Protein AF-A0A101G4Y2-F1 (afdb_monomer)

Nearest PDB structures (foldseek):
  8v45-assembly1_E  TM=3.348E-01  e=1.217E-03  Escherichia coli B185
  8v45-assembly1_A  TM=3.492E-01  e=2.047E-03  Escherichia coli B185
  8v45-assembly1_F  TM=3.403E-01  e=3.068E-03  Escherichia coli B185
  8v45-assembly1_D  TM=3.493E-01  e=4.870E-03  Escherichia coli B185
  8v45-assembly1_C  TM=3.533E-01  e=1.159E-02  Escherichia coli B185

Radius of gyration: 33.86 Å; Cα contacts (8 Å, |Δi|>4): 211; chains: 1; bounding box: 65×79×103 Å

Sequence (300 aa):
MINEQKLNSLKSFAIYGLFGSMDIVIPFDSNVNILIGENGLGKTTMLNALYYTLKCKFEKLNSIVFDRIVLEFHSGKCVDFNKNDIIFYSEADHPYRLDNRIYDYVNHLIEDSEKREIYNLLEKDRELALKKISSISTNLTSRIHYSPGAIRHVVKSIFLGSLGKIDEIKTTIKNEINSEVLYFPTYRRIEEELSNLGAGKIELAKDDKRLIQFGMEDVEATFKNIILSIKDSAIEGFSEITGEMQSQYVDGLHEIDAEMKDKIKPDILNITRNLRKPLENRLNPLIYKEHEELNFSPKR

Solvent-accessible surface area (backbone atoms only — not comparable to full-atom values): 18100 Å² total; per-residue (Å²): 135,83,80,81,69,80,89,57,49,52,37,34,42,33,39,31,31,38,82,73,74,40,71,48,76,45,75,46,90,57,98,74,85,85,89,83,78,68,90,87,75,42,67,67,58,52,52,48,48,52,50,28,57,75,70,61,38,53,67,67,46,70,80,52,58,48,46,38,41,38,40,35,31,70,87,72,53,71,40,76,49,42,47,80,52,42,76,81,53,57,80,82,43,65,85,56,73,84,48,63,69,58,44,54,52,54,58,69,70,50,52,72,67,59,51,50,52,42,56,56,26,52,76,76,39,52,69,61,27,51,54,50,54,51,50,51,26,53,59,46,36,78,74,41,102,59,58,61,44,51,42,38,46,44,51,46,33,75,76,64,54,34,56,55,53,52,53,52,42,46,52,49,48,56,70,61,49,89,63,88,85,82,85,81,77,55,68,72,57,55,52,52,54,41,57,73,68,68,58,76,77,76,82,70,68,94,79,60,95,68,75,80,87,82,67,67,58,67,59,50,49,50,50,50,52,51,52,48,52,53,51,51,53,49,52,50,52,49,51,51,53,50,52,51,52,50,47,40,68,72,73,50,85,68,80,86,53,80,69,64,67,69,69,56,50,67,64,62,57,48,52,52,57,63,50,45,60,62,47,53,70,58,46,52,69,52,57,57,49,59,61,58,72,75,72,75,76,83,88,129

Mean predicted aligned error: 19.74 Å

Secondary structure (DSSP, 8-state):
--------SEEEEEEEEETTTEEEEEE--SS-------TTSSHHHHHHHHHHHHTT-HHHHTTS--SEEEEEETTS-EEEEEHHHHTT--GGGTT----HHHHHHHHHHS-HHHHHHHHHHHHH-HHHHHHHHHHHHHHHHTTSSS-HHHHHHHHHHHHH-HHHHHHHHHHHHHHH--S-------HHHHHHHHHHTT-TT----TT--SS---STHHHHHHHHHHHHHHHHHHHHHHHHHHHHHHHHHHH------TTHHHHS-HHHHHHHHHHHHHHHHHHHHHHHHHHHHTS-----

pLDDT: mean 70.26, std 16.39, range [29.97, 96.25]

Foldseek 3Di:
DDPPDPPFQWAKKWFACFVHHDTDIDGPPDPDDDDDDDPPPCPVVVVVCVLCLLVLVLVVCLVTGTAKMWTAGPVRDIQIDGNVLRVLDDPLLPPDDPPVVLLVVLVVVQDPVNLVVLQVCVVPPVVVSVVSLVVSLVVVCVVDPDDSSPSSLSSCCVRVVSSVSSVVSVVVSCVSDPDDDDDDDDLVVVLVVCVVVVVPDPPDPPPPPDDDDRDCVVVVVVVVVVVVVVVVVVVVVVVVVVVVVVVCVVVDHDDDDPVNVVPPPVVVVVVCVVVVVVVCVVVVVVVVVVVVVVPDDDDD

Structure (mmCIF, N/CA/C/O backbone):
data_AF-A0A101G4Y2-F1
#
_entry.id   AF-A0A101G4Y2-F1
#
loop_
_atom_site.group_PDB
_atom_site.id
_atom_site.type_symbol
_atom_site.label_atom_id
_atom_site.label_alt_id
_atom_site.label_comp_id
_atom_site.label_asym_id
_atom_site.label_entity_id
_atom_site.label_seq_id
_atom_site.pdbx_PDB_ins_code
_atom_site.Cartn_x
_atom_site.Cartn_y
_atom_site.Cartn_z
_atom_site.occupancy
_atom_site.B_iso_or_equiv
_atom_site.auth_seq_id
_atom_site.auth_comp_id
_atom_site.auth_asym_id
_atom_site.auth_atom_id
_atom_site.pdbx_PDB_model_num
ATOM 1 N N . MET A 1 1 ? 1.764 -30.923 -24.852 1.00 32.72 1 MET A N 1
ATOM 2 C CA . MET A 1 1 ? 1.152 -29.602 -24.603 1.00 32.72 1 MET A CA 1
ATOM 3 C C . MET A 1 1 ? 1.440 -29.266 -23.156 1.00 32.72 1 MET A C 1
ATOM 5 O O . MET A 1 1 ? 0.885 -29.905 -22.273 1.00 32.72 1 MET A O 1
ATOM 9 N N . ILE A 1 2 ? 2.445 -28.424 -22.925 1.00 29.97 2 ILE A N 1
ATOM 10 C CA . ILE A 1 2 ? 2.885 -28.058 -21.577 1.00 29.97 2 ILE A CA 1
ATOM 11 C C . ILE A 1 2 ? 1.841 -27.084 -21.041 1.00 29.97 2 ILE A C 1
ATOM 13 O O . ILE A 1 2 ? 1.553 -26.074 -21.673 1.00 29.97 2 ILE A O 1
ATOM 17 N N . ASN A 1 3 ? 1.219 -27.472 -19.935 1.00 31.80 3 ASN A N 1
ATOM 18 C CA . ASN A 1 3 ? 0.197 -26.714 -19.237 1.00 31.80 3 ASN A CA 1
ATOM 19 C C . ASN A 1 3 ? 0.840 -25.400 -18.760 1.00 31.80 3 ASN A C 1
ATOM 21 O O . ASN A 1 3 ? 1.674 -25.430 -17.854 1.00 31.80 3 ASN A O 1
ATOM 25 N N . GLU A 1 4 ? 0.505 -24.273 -19.390 1.00 40.34 4 GLU A N 1
ATOM 26 C CA . GLU A 1 4 ? 0.816 -22.938 -18.874 1.00 40.34 4 GLU A CA 1
ATOM 27 C C . GLU A 1 4 ? 0.082 -22.783 -17.540 1.00 40.34 4 GLU A C 1
ATOM 29 O O . GLU A 1 4 ? -1.087 -22.403 -17.470 1.00 40.34 4 GLU A O 1
ATOM 34 N N . GLN A 1 5 ? 0.748 -23.161 -16.450 1.00 42.81 5 GLN A N 1
ATOM 35 C CA . GLN A 1 5 ? 0.310 -22.794 -15.115 1.00 42.81 5 GLN A CA 1
ATOM 36 C C . GLN A 1 5 ? 0.196 -21.268 -15.094 1.00 42.81 5 GLN A C 1
ATOM 38 O O . GLN A 1 5 ? 1.185 -20.582 -15.340 1.00 42.81 5 GLN A O 1
ATOM 43 N N . LYS A 1 6 ? -1.011 -20.746 -14.837 1.00 48.31 6 LYS A N 1
ATOM 44 C CA . LYS A 1 6 ? -1.265 -19.324 -14.567 1.00 48.31 6 LYS A CA 1
ATOM 45 C C . LYS A 1 6 ? -0.214 -18.815 -13.574 1.00 48.31 6 LYS A C 1
ATOM 47 O O . LYS A 1 6 ? -0.319 -19.080 -12.381 1.00 48.31 6 LYS A O 1
ATOM 52 N N . LEU A 1 7 ? 0.801 -18.112 -14.079 1.00 53.47 7 LEU A N 1
ATOM 53 C CA . LEU A 1 7 ? 1.944 -17.639 -13.293 1.00 53.47 7 LEU A CA 1
ATOM 54 C C . LEU A 1 7 ? 1.576 -16.490 -12.345 1.00 53.47 7 LEU A C 1
ATOM 56 O O . LEU A 1 7 ? 2.341 -16.188 -11.435 1.00 53.47 7 LEU A O 1
ATOM 60 N N . ASN A 1 8 ? 0.413 -15.861 -12.537 1.00 63.88 8 ASN A N 1
ATOM 61 C CA . ASN A 1 8 ? -0.003 -14.690 -11.779 1.00 63.88 8 ASN A CA 1
ATOM 62 C C . ASN A 1 8 ? -1.339 -14.939 -11.067 1.00 63.88 8 ASN A C 1
ATOM 64 O O . ASN A 1 8 ? -2.378 -15.126 -11.705 1.00 63.88 8 ASN A O 1
ATOM 68 N N . SER A 1 9 ? -1.334 -14.923 -9.732 1.00 82.88 9 SER A N 1
ATOM 69 C CA . SER A 1 9 ? -2.574 -14.974 -8.945 1.00 82.88 9 SER A CA 1
ATOM 70 C C . SER A 1 9 ? -3.363 -13.665 -9.033 1.00 82.88 9 SER A C 1
ATOM 72 O O . SER A 1 9 ? -4.579 -13.673 -8.848 1.00 82.88 9 SER A O 1
ATOM 74 N N . LEU A 1 10 ? -2.697 -12.563 -9.386 1.00 89.00 10 LEU A N 1
ATOM 75 C CA . LEU A 1 10 ? -3.279 -11.237 -9.566 1.00 89.00 10 LEU A CA 1
ATOM 76 C C . LEU A 1 10 ? -4.052 -11.135 -10.883 1.00 89.00 10 LEU A C 1
ATOM 78 O O . LEU A 1 10 ? -3.507 -11.468 -11.931 1.00 89.00 10 LEU A O 1
ATOM 82 N N . LYS A 1 11 ? -5.285 -10.632 -10.829 1.00 91.44 11 LYS A N 1
ATOM 83 C CA . LYS A 1 11 ? -6.130 -10.350 -11.997 1.00 91.44 11 LYS A CA 1
ATOM 84 C C . LYS A 1 11 ? -6.118 -8.864 -12.338 1.00 91.44 11 LYS A C 1
ATOM 86 O O . LYS A 1 11 ? -5.908 -8.498 -13.490 1.00 91.44 11 LYS A O 1
ATOM 91 N N . SER A 1 12 ? -6.321 -7.997 -11.350 1.00 94.06 12 SER A N 1
ATOM 92 C CA . SER A 1 12 ? -6.292 -6.549 -11.562 1.00 94.06 12 SER A CA 1
ATOM 93 C C . SER A 1 12 ? -5.925 -5.790 -10.291 1.00 94.06 12 SER A C 1
ATOM 95 O O . SER A 1 12 ? -6.115 -6.270 -9.173 1.00 94.06 12 SER A O 1
ATOM 97 N N . PHE A 1 13 ? -5.391 -4.587 -10.477 1.00 95.56 13 PHE A N 1
ATOM 98 C CA . PHE A 1 13 ? -5.194 -3.599 -9.423 1.00 95.56 13 PHE A CA 1
ATOM 99 C C . PHE A 1 13 ? -5.835 -2.288 -9.854 1.00 95.56 13 PHE A C 1
ATOM 101 O O . PHE A 1 13 ? -5.551 -1.798 -10.945 1.00 95.56 13 PHE A O 1
ATOM 108 N N . ALA A 1 14 ? -6.662 -1.709 -8.996 1.00 96.25 14 ALA A N 1
ATOM 109 C CA . ALA A 1 14 ? -7.263 -0.408 -9.210 1.00 96.25 14 ALA A CA 1
ATOM 110 C C . ALA A 1 14 ? -6.982 0.522 -8.031 1.00 96.25 14 ALA A C 1
ATOM 112 O O . ALA A 1 14 ? -7.049 0.118 -6.869 1.00 96.25 14 ALA A O 1
ATOM 113 N N . ILE A 1 15 ? -6.700 1.781 -8.341 1.00 95.38 15 ILE A N 1
ATOM 114 C CA . ILE A 1 15 ? -6.566 2.866 -7.376 1.00 95.38 15 ILE A CA 1
ATOM 115 C C . ILE A 1 15 ? -7.425 4.034 -7.848 1.00 95.38 15 ILE A C 1
ATOM 117 O O . ILE A 1 15 ? -7.300 4.479 -8.985 1.00 95.38 15 ILE A O 1
ATOM 121 N N . TYR A 1 16 ? -8.302 4.501 -6.969 1.00 94.62 16 TYR A N 1
ATOM 122 C CA . TYR A 1 16 ? -9.247 5.580 -7.229 1.00 94.62 16 TYR A CA 1
ATOM 123 C C . TYR A 1 16 ? -8.859 6.825 -6.436 1.00 94.62 16 TYR A C 1
ATOM 125 O O . TYR A 1 16 ? -8.362 6.718 -5.306 1.00 94.62 16 TYR A O 1
ATOM 133 N N . GLY A 1 17 ? -9.080 7.996 -7.026 1.00 90.94 17 GLY A N 1
ATOM 134 C CA . GLY A 1 17 ? -8.764 9.287 -6.420 1.00 90.94 17 GLY A CA 1
ATOM 135 C C . GLY A 1 17 ? -7.267 9.516 -6.211 1.00 90.94 17 GLY A C 1
ATOM 136 O O . GLY A 1 17 ? -6.874 10.257 -5.308 1.00 90.94 17 GLY A O 1
ATOM 137 N N . LEU A 1 18 ? -6.395 8.884 -7.005 1.00 89.62 18 LEU A N 1
ATOM 138 C CA . LEU A 1 18 ? -4.954 9.122 -6.935 1.00 89.62 18 LEU A CA 1
ATOM 139 C C . LEU A 1 18 ? -4.671 10.602 -7.238 1.00 89.62 18 LEU A C 1
ATOM 141 O O . LEU A 1 18 ? -5.154 11.154 -8.226 1.00 89.62 18 LEU A O 1
ATOM 145 N N . PHE A 1 19 ? -3.926 11.265 -6.350 1.00 86.44 19 PHE A N 1
ATOM 146 C CA . PHE A 1 19 ? -3.732 12.727 -6.356 1.00 86.44 19 PHE A CA 1
ATOM 147 C C . PHE A 1 19 ? -5.036 13.549 -6.312 1.00 86.44 19 PHE A C 1
ATOM 149 O O . PHE A 1 19 ? -5.039 14.723 -6.674 1.00 86.44 19 PHE A O 1
ATOM 156 N N . GLY A 1 20 ? -6.133 12.947 -5.843 1.00 83.06 20 GLY A N 1
ATOM 157 C CA . GLY A 1 20 ? -7.441 13.580 -5.675 1.00 83.06 20 GLY A CA 1
ATOM 158 C C . GLY A 1 20 ? -8.330 13.597 -6.920 1.00 83.06 20 GLY A C 1
ATOM 159 O O . GLY A 1 20 ? -9.425 14.147 -6.852 1.00 83.06 20 GLY A O 1
ATOM 160 N N . SER A 1 21 ? -7.892 13.040 -8.055 1.00 84.69 21 SER A N 1
ATOM 161 C CA . SER A 1 21 ? -8.686 13.097 -9.296 1.00 84.69 21 SER A CA 1
ATOM 162 C C . SER A 1 21 ? -8.457 11.964 -10.295 1.00 84.69 21 SER A C 1
ATOM 164 O O . SER A 1 21 ? -9.224 11.849 -11.249 1.00 84.69 21 SER A O 1
ATOM 166 N N . MET A 1 22 ? -7.418 11.142 -10.122 1.00 87.81 22 MET A N 1
ATOM 167 C CA . MET A 1 22 ? -7.038 10.138 -11.112 1.00 87.81 22 MET A CA 1
ATOM 168 C C . MET A 1 22 ? -7.446 8.729 -10.684 1.00 87.81 22 MET A C 1
ATOM 170 O O . MET A 1 22 ? -6.984 8.223 -9.662 1.00 87.81 22 MET A O 1
ATOM 174 N N . ASP A 1 23 ? -8.234 8.072 -11.528 1.00 93.19 23 ASP A N 1
ATOM 175 C CA . ASP A 1 23 ? -8.600 6.668 -11.369 1.00 93.19 23 ASP A CA 1
ATOM 176 C C . ASP A 1 23 ? -7.787 5.815 -12.343 1.00 93.19 23 ASP A C 1
ATOM 178 O O . ASP A 1 23 ? -7.755 6.074 -13.547 1.00 93.19 23 ASP A O 1
ATOM 182 N N . ILE A 1 24 ? -7.101 4.799 -11.822 1.00 91.69 24 ILE A N 1
ATOM 183 C CA . ILE A 1 24 ? -6.221 3.928 -12.603 1.00 91.69 24 ILE A CA 1
ATOM 184 C C . ILE A 1 24 ? -6.612 2.480 -12.355 1.00 91.69 24 ILE A C 1
ATOM 186 O O . ILE A 1 24 ? -6.697 2.048 -11.208 1.00 91.69 24 ILE A O 1
ATOM 190 N N . VAL A 1 25 ? -6.765 1.715 -13.436 1.00 93.56 25 VAL A N 1
ATOM 191 C CA . VAL A 1 25 ? -7.000 0.268 -13.405 1.00 93.56 25 VAL A CA 1
ATOM 192 C C . VAL A 1 25 ? -5.938 -0.425 -14.253 1.00 93.56 25 VAL A C 1
ATOM 194 O O . VAL A 1 25 ? -5.754 -0.092 -15.422 1.00 93.56 25 VAL A O 1
ATOM 197 N N . ILE A 1 26 ? -5.240 -1.393 -13.665 1.00 91.75 26 ILE A N 1
ATOM 198 C CA . ILE A 1 26 ? -4.223 -2.218 -14.317 1.00 91.75 26 ILE A CA 1
ATOM 199 C C . ILE A 1 26 ? -4.736 -3.658 -14.377 1.00 91.75 26 ILE A C 1
ATOM 201 O O . ILE A 1 26 ? -4.817 -4.310 -13.331 1.00 91.75 26 ILE A O 1
ATOM 205 N N . PRO A 1 27 ? -5.054 -4.184 -15.565 1.00 91.88 27 PRO A N 1
ATOM 206 C CA . PRO A 1 27 ? -5.267 -5.613 -15.747 1.00 91.88 27 PRO A CA 1
ATOM 207 C C . PRO A 1 27 ? -3.924 -6.363 -15.816 1.00 91.88 27 PRO A C 1
ATOM 209 O O . PRO A 1 27 ? -2.944 -5.869 -16.376 1.00 91.88 27 PRO A O 1
ATOM 212 N N . PHE A 1 28 ? -3.864 -7.572 -15.256 1.00 89.62 28 PHE A N 1
ATOM 213 C CA . PHE A 1 28 ? -2.694 -8.463 -15.289 1.00 89.62 28 PHE A CA 1
ATOM 214 C C . PHE A 1 28 ? -2.945 -9.680 -16.186 1.00 89.62 28 PHE A C 1
ATOM 216 O O . PHE A 1 28 ? -2.735 -10.824 -15.788 1.00 89.62 28 PHE A O 1
ATOM 223 N N . ASP A 1 29 ? -3.377 -9.411 -17.419 1.00 82.62 29 ASP A N 1
ATOM 224 C CA . ASP A 1 29 ? -3.705 -10.440 -18.417 1.00 82.62 29 ASP A CA 1
ATOM 225 C C . ASP A 1 29 ? -2.461 -11.071 -19.067 1.00 82.62 29 ASP A C 1
ATOM 227 O O . ASP A 1 29 ? -2.558 -12.070 -19.778 1.00 82.62 29 ASP A O 1
ATOM 231 N N . SER A 1 30 ? -1.281 -10.485 -18.841 1.00 80.50 30 SER A N 1
ATOM 232 C CA . SER A 1 30 ? -0.014 -10.923 -19.422 1.00 80.50 30 SER A CA 1
ATOM 233 C C . SER A 1 30 ? 1.097 -11.009 -18.373 1.00 80.50 30 SER A C 1
ATOM 235 O O . SER A 1 30 ? 1.014 -10.423 -17.292 1.00 80.50 30 SER A O 1
ATOM 237 N N . ASN A 1 31 ? 2.176 -11.719 -18.711 1.00 80.62 31 ASN A N 1
ATOM 238 C CA . ASN A 1 31 ? 3.357 -11.827 -17.849 1.00 80.62 31 ASN A CA 1
ATOM 239 C C . ASN A 1 31 ? 4.144 -10.507 -17.742 1.00 80.62 31 ASN A C 1
ATOM 241 O O . ASN A 1 31 ? 4.943 -10.351 -16.821 1.00 80.62 31 ASN A O 1
ATOM 245 N N . VAL A 1 32 ? 3.955 -9.571 -18.683 1.00 86.00 32 VAL A N 1
ATOM 246 C CA . VAL A 1 32 ? 4.708 -8.312 -18.754 1.00 86.00 32 VAL A CA 1
ATOM 247 C C . VAL A 1 32 ? 3.761 -7.155 -19.049 1.00 86.00 32 VAL A C 1
ATOM 249 O O . VAL A 1 32 ? 3.292 -6.992 -20.170 1.00 86.00 32 VAL A O 1
ATOM 252 N N . ASN A 1 33 ? 3.558 -6.294 -18.055 1.00 86.81 33 ASN A N 1
ATOM 253 C CA . ASN A 1 33 ? 2.793 -5.060 -18.204 1.00 86.81 33 ASN A CA 1
ATOM 254 C C . ASN A 1 33 ? 3.733 -3.852 -18.286 1.00 86.81 33 ASN A C 1
ATOM 256 O O . ASN A 1 33 ? 4.528 -3.613 -17.376 1.00 86.81 33 ASN A O 1
ATOM 260 N N . ILE A 1 34 ? 3.624 -3.075 -19.366 1.00 86.88 34 ILE A N 1
ATOM 261 C CA . ILE A 1 34 ? 4.444 -1.880 -19.603 1.00 86.88 34 ILE A CA 1
ATOM 262 C C . ILE A 1 34 ? 3.597 -0.630 -19.352 1.00 86.88 34 ILE A C 1
ATOM 264 O O . ILE A 1 34 ? 2.577 -0.414 -20.001 1.00 86.88 34 ILE A O 1
ATOM 268 N N . LEU A 1 35 ? 4.043 0.214 -18.421 1.00 82.88 35 LEU A N 1
ATOM 269 C CA . LEU A 1 35 ? 3.376 1.462 -18.047 1.00 82.88 35 LEU A CA 1
ATOM 270 C C . LEU A 1 35 ? 4.044 2.656 -18.737 1.00 82.88 35 LEU A C 1
ATOM 272 O O . LEU A 1 35 ? 5.179 3.014 -18.416 1.00 82.88 35 LEU A O 1
ATOM 276 N N . ILE A 1 36 ? 3.327 3.297 -19.663 1.00 84.06 36 ILE A N 1
ATOM 277 C CA . ILE A 1 36 ? 3.805 4.455 -20.433 1.00 84.06 36 ILE A CA 1
ATOM 278 C C . ILE A 1 36 ? 3.034 5.705 -20.002 1.00 84.06 36 ILE A C 1
ATOM 280 O O . ILE A 1 36 ? 1.844 5.653 -19.720 1.00 84.06 36 ILE A O 1
ATOM 284 N N . GLY A 1 37 ? 3.725 6.840 -19.932 1.00 77.56 37 GLY A N 1
ATOM 285 C CA . GLY A 1 37 ? 3.136 8.133 -19.589 1.00 77.56 37 GLY A CA 1
ATOM 286 C C . GLY A 1 37 ? 4.194 9.230 -19.590 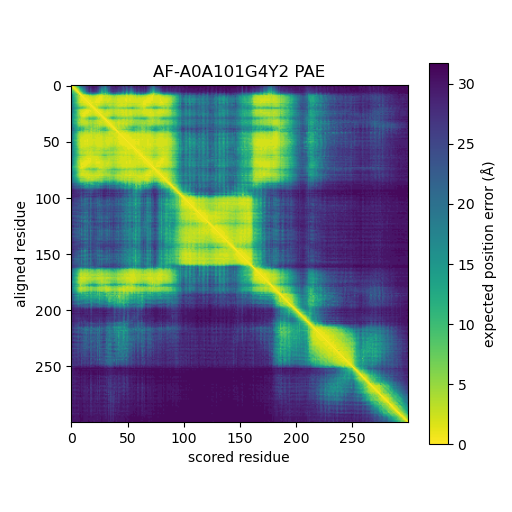1.00 77.56 37 GLY A C 1
ATOM 287 O O . GLY A 1 37 ? 5.387 8.928 -19.638 1.00 77.56 37 GLY A O 1
ATOM 288 N N . GLU A 1 38 ? 3.792 10.487 -19.503 1.00 74.44 38 GLU A N 1
ATOM 289 C CA . GLU A 1 38 ? 4.713 11.600 -19.290 1.00 74.44 38 GLU A CA 1
ATOM 290 C C . GLU A 1 38 ? 5.399 11.520 -17.915 1.00 74.44 38 GLU A C 1
ATOM 292 O O . GLU A 1 38 ? 4.972 10.812 -16.990 1.00 74.44 38 GLU A O 1
ATOM 297 N N . ASN A 1 39 ? 6.518 12.229 -17.785 1.00 74.00 39 ASN A N 1
ATOM 298 C CA . ASN A 1 39 ? 7.205 12.359 -16.506 1.00 74.00 39 ASN A CA 1
ATOM 299 C C . ASN A 1 39 ? 6.335 13.168 -15.538 1.00 74.00 39 ASN A C 1
ATOM 301 O O . ASN A 1 39 ? 5.738 14.164 -15.921 1.00 74.00 39 ASN A O 1
ATOM 305 N N . GLY A 1 40 ? 6.262 12.736 -14.278 1.00 71.25 40 GLY A N 1
ATOM 306 C CA . GLY A 1 40 ? 5.434 13.400 -13.266 1.00 71.25 40 GLY A CA 1
ATOM 307 C C . GLY A 1 40 ? 3.979 12.922 -13.193 1.00 71.25 40 GLY A C 1
ATOM 308 O O . GLY A 1 40 ? 3.322 13.217 -12.204 1.00 71.25 40 GLY A O 1
ATOM 309 N N . LEU A 1 41 ? 3.503 12.078 -14.120 1.00 76.69 41 LEU A N 1
ATOM 310 C CA . LEU A 1 41 ? 2.144 11.496 -14.072 1.00 76.69 41 LEU A CA 1
ATOM 311 C C . LEU A 1 41 ? 1.917 10.470 -12.942 1.00 76.69 41 LEU A C 1
ATOM 313 O O . LEU A 1 41 ? 0.876 9.828 -12.879 1.00 76.69 41 LEU A O 1
ATOM 317 N N . GLY A 1 42 ? 2.898 10.260 -12.060 1.00 78.94 42 GLY A N 1
ATOM 318 C CA . GLY A 1 42 ? 2.730 9.398 -10.888 1.00 78.94 42 GLY A CA 1
ATOM 319 C C . GLY A 1 42 ? 2.921 7.898 -11.112 1.00 78.94 42 GLY A C 1
ATOM 320 O O . GLY A 1 42 ? 2.553 7.120 -10.238 1.00 78.94 42 GLY A O 1
ATOM 321 N N . LYS A 1 43 ? 3.561 7.473 -12.212 1.00 85.44 43 LYS A N 1
ATOM 322 C CA . LYS A 1 43 ? 3.923 6.059 -12.467 1.00 85.44 43 LYS A CA 1
ATOM 323 C C . LYS A 1 43 ? 4.611 5.398 -11.265 1.00 85.44 43 LYS A C 1
ATOM 325 O O . LYS A 1 43 ? 4.195 4.335 -10.818 1.00 85.44 43 LYS A O 1
ATOM 330 N N . THR A 1 44 ? 5.614 6.063 -10.691 1.00 83.06 44 THR A N 1
ATOM 331 C CA . THR A 1 44 ? 6.325 5.574 -9.498 1.00 83.06 44 THR A CA 1
ATOM 332 C C . THR A 1 44 ? 5.419 5.520 -8.270 1.00 83.06 44 THR A C 1
ATOM 334 O O . THR A 1 44 ? 5.490 4.574 -7.495 1.00 83.06 44 THR A O 1
ATOM 337 N N . THR A 1 45 ? 4.539 6.506 -8.086 1.00 85.81 45 THR A N 1
ATOM 338 C CA . THR A 1 45 ? 3.586 6.538 -6.966 1.00 85.81 45 THR A CA 1
ATOM 339 C C . THR A 1 45 ? 2.589 5.392 -7.054 1.00 85.81 45 THR A C 1
ATOM 341 O O . THR A 1 45 ? 2.325 4.732 -6.054 1.00 85.81 45 THR A O 1
ATOM 344 N N . MET A 1 46 ? 2.083 5.110 -8.251 1.00 88.62 46 MET A N 1
ATOM 345 C CA . MET A 1 46 ? 1.177 3.996 -8.484 1.00 88.62 46 MET A CA 1
ATOM 346 C C . MET A 1 46 ? 1.880 2.643 -8.280 1.00 88.62 46 MET A C 1
ATOM 348 O O . MET A 1 46 ? 1.342 1.783 -7.584 1.00 88.62 46 MET A O 1
ATOM 352 N N . LEU A 1 47 ? 3.115 2.476 -8.770 1.00 88.31 47 LEU A N 1
ATOM 353 C CA . LEU A 1 47 ? 3.918 1.274 -8.506 1.00 88.31 47 LEU A CA 1
ATOM 354 C C . LEU A 1 47 ? 4.218 1.089 -7.012 1.00 88.31 47 LEU A C 1
ATOM 356 O O . LEU A 1 47 ? 4.140 -0.027 -6.502 1.00 88.31 47 LEU A O 1
ATOM 360 N N . ASN A 1 48 ? 4.505 2.178 -6.293 1.00 87.56 48 ASN A N 1
ATOM 361 C CA . ASN A 1 48 ? 4.656 2.160 -4.840 1.00 87.56 48 ASN A CA 1
ATOM 362 C C . ASN A 1 48 ? 3.357 1.739 -4.148 1.00 87.56 48 ASN A C 1
ATOM 364 O O . ASN A 1 48 ? 3.401 0.916 -3.237 1.00 87.56 48 ASN A O 1
ATOM 368 N N . ALA A 1 49 ? 2.208 2.264 -4.581 1.00 90.31 49 ALA A N 1
ATOM 369 C CA . ALA A 1 49 ? 0.911 1.899 -4.021 1.00 90.31 49 ALA A CA 1
ATOM 370 C C . ALA A 1 49 ? 0.618 0.404 -4.211 1.00 90.31 49 ALA A C 1
ATOM 372 O O . ALA A 1 49 ? 0.248 -0.279 -3.252 1.00 90.31 49 ALA A O 1
ATOM 373 N N . LEU A 1 50 ? 0.866 -0.126 -5.412 1.00 91.62 50 LEU A N 1
ATOM 374 C CA . LEU A 1 50 ? 0.769 -1.556 -5.691 1.00 91.62 50 LEU A CA 1
ATOM 375 C C . LEU A 1 50 ? 1.714 -2.352 -4.780 1.00 91.62 50 LEU A C 1
ATOM 377 O O . LEU A 1 50 ? 1.270 -3.240 -4.056 1.00 91.62 50 LEU A O 1
ATOM 381 N N . TYR A 1 51 ? 3.000 -1.997 -4.738 1.00 89.81 51 TYR A N 1
ATOM 382 C CA . TYR A 1 51 ? 3.992 -2.685 -3.911 1.00 89.81 51 TYR A CA 1
ATOM 383 C C . TYR A 1 51 ? 3.623 -2.694 -2.420 1.00 89.81 51 TYR A C 1
ATOM 385 O O . TYR A 1 51 ? 3.680 -3.742 -1.771 1.00 89.81 51 TYR A O 1
ATOM 393 N N . TYR A 1 52 ? 3.223 -1.547 -1.864 1.00 88.75 52 TYR A N 1
ATOM 394 C CA . TYR A 1 52 ? 2.819 -1.442 -0.463 1.00 88.75 52 TYR A CA 1
ATOM 395 C C . TYR A 1 52 ? 1.568 -2.265 -0.167 1.00 88.75 52 TYR A C 1
ATOM 397 O O . TYR A 1 52 ? 1.520 -2.913 0.878 1.00 88.75 52 TYR A O 1
ATOM 405 N N . THR A 1 53 ? 0.611 -2.309 -1.095 1.00 90.44 53 THR A N 1
ATOM 406 C CA . THR A 1 53 ? -0.587 -3.147 -0.975 1.00 90.44 53 THR A CA 1
ATOM 407 C C . THR A 1 53 ? -0.211 -4.629 -0.948 1.00 90.44 53 THR A C 1
ATOM 409 O O . THR A 1 53 ? -0.539 -5.326 0.010 1.00 90.44 53 THR A O 1
ATOM 412 N N . LEU A 1 54 ? 0.571 -5.106 -1.924 1.00 89.25 54 LEU A N 1
ATOM 413 C CA . LEU A 1 54 ? 0.967 -6.519 -2.012 1.00 89.25 54 LEU A CA 1
ATOM 414 C C . LEU A 1 54 ? 1.834 -6.967 -0.822 1.00 89.25 54 LEU A C 1
ATOM 416 O O . LEU A 1 54 ? 1.705 -8.091 -0.343 1.00 89.25 54 LEU A O 1
ATOM 420 N N . LYS A 1 55 ? 2.704 -6.091 -0.300 1.00 85.50 55 LYS A N 1
ATOM 421 C CA . LYS A 1 55 ? 3.507 -6.364 0.908 1.00 85.50 55 LYS A CA 1
ATOM 422 C C . LYS A 1 55 ? 2.777 -6.064 2.220 1.00 85.50 55 LYS A C 1
ATOM 424 O O . LYS A 1 55 ? 3.390 -6.208 3.276 1.00 85.50 55 LYS A O 1
ATOM 429 N N . CYS A 1 56 ? 1.504 -5.663 2.182 1.00 82.12 56 CYS A N 1
ATOM 430 C CA . CYS A 1 56 ? 0.707 -5.316 3.363 1.00 82.12 56 CYS A CA 1
ATOM 431 C C . CYS A 1 56 ? 1.310 -4.187 4.233 1.00 82.12 56 CYS A C 1
ATOM 433 O O . CYS A 1 56 ? 1.065 -4.138 5.444 1.00 82.12 56 CYS A O 1
ATOM 435 N N . LYS A 1 57 ? 2.088 -3.283 3.618 1.00 81.44 57 LYS A N 1
ATOM 436 C CA . LYS A 1 57 ? 2.738 -2.113 4.239 1.00 81.44 57 LYS A CA 1
ATOM 437 C C . LYS A 1 57 ? 1.791 -0.910 4.234 1.00 81.44 57 LYS A C 1
ATOM 439 O O . LYS A 1 57 ? 2.086 0.128 3.641 1.00 81.44 57 LYS A O 1
ATOM 444 N N . PHE A 1 58 ? 0.629 -1.069 4.862 1.00 82.19 58 PHE A N 1
ATOM 445 C CA . PHE A 1 58 ? -0.455 -0.085 4.807 1.00 82.19 58 PHE A CA 1
ATOM 446 C C . PHE A 1 58 ? -0.066 1.277 5.399 1.00 82.19 58 PHE A C 1
ATOM 448 O O . PHE A 1 58 ? -0.459 2.301 4.853 1.00 82.19 58 PHE A O 1
ATOM 455 N N . GLU A 1 59 ? 0.797 1.329 6.419 1.00 71.00 59 GLU A N 1
ATOM 456 C CA . GLU A 1 59 ? 1.285 2.611 6.954 1.00 71.00 59 GLU A CA 1
ATOM 457 C C . GLU A 1 59 ? 1.957 3.479 5.877 1.00 71.00 59 GLU A C 1
ATOM 459 O O . GLU A 1 59 ? 1.755 4.692 5.835 1.00 71.00 59 GLU A O 1
ATOM 464 N N . LYS A 1 60 ? 2.699 2.866 4.942 1.00 76.88 60 LYS A N 1
ATOM 465 C CA . LYS A 1 60 ? 3.356 3.599 3.850 1.00 76.88 60 LYS A CA 1
ATOM 466 C C . LYS A 1 60 ? 2.362 4.154 2.833 1.00 76.88 60 LYS A C 1
ATOM 468 O O . LYS A 1 60 ? 2.656 5.174 2.208 1.00 76.88 60 LYS A O 1
ATOM 473 N N . LEU A 1 61 ? 1.182 3.546 2.699 1.00 82.88 61 LEU A N 1
ATOM 474 C CA . LEU A 1 61 ? 0.116 4.066 1.841 1.00 82.88 61 LEU A CA 1
ATOM 475 C C . LEU A 1 61 ? -0.433 5.398 2.363 1.00 82.88 61 LEU A C 1
ATOM 477 O O . LEU A 1 61 ? -0.856 6.212 1.550 1.00 82.88 61 LEU A O 1
ATOM 481 N N . ASN A 1 62 ? -0.347 5.696 3.667 1.00 74.25 62 ASN A N 1
ATOM 482 C CA . ASN A 1 62 ? -0.815 6.984 4.202 1.00 74.25 62 ASN A CA 1
ATOM 483 C C . ASN A 1 62 ? -0.121 8.191 3.547 1.00 74.25 62 ASN A C 1
ATOM 485 O O . ASN A 1 62 ? -0.750 9.242 3.395 1.00 74.25 62 ASN A O 1
ATOM 489 N N . SER A 1 63 ? 1.130 8.020 3.097 1.00 76.69 63 SER A N 1
ATOM 490 C CA . SER A 1 63 ? 1.894 9.053 2.380 1.00 76.69 63 SER A CA 1
ATOM 491 C C . SER A 1 63 ? 1.361 9.368 0.974 1.00 76.69 63 SER A C 1
ATOM 493 O O . SER A 1 63 ? 1.670 10.419 0.420 1.00 76.69 63 SER A O 1
ATOM 495 N N . ILE A 1 64 ? 0.548 8.481 0.395 1.00 83.38 64 ILE A N 1
ATOM 496 C CA . ILE A 1 64 ? -0.008 8.612 -0.953 1.00 83.38 64 ILE A CA 1
ATOM 497 C C . ILE A 1 64 ? -1.430 9.162 -0.852 1.00 83.38 64 ILE A C 1
ATOM 499 O O . ILE A 1 64 ? -2.232 8.671 -0.063 1.00 83.38 64 ILE A O 1
ATOM 503 N N . VAL A 1 65 ? -1.775 10.174 -1.647 1.00 83.88 65 VAL A N 1
ATOM 504 C CA . VAL A 1 65 ? -3.151 10.694 -1.740 1.00 83.88 65 VAL A CA 1
ATOM 505 C C . VAL A 1 65 ? -3.962 9.791 -2.673 1.00 83.88 65 VAL A C 1
ATOM 507 O O . VAL A 1 65 ? -3.648 9.726 -3.859 1.00 83.88 65 VAL A O 1
ATOM 510 N N . PHE A 1 66 ? -4.947 9.077 -2.123 1.00 92.06 66 PHE A N 1
ATOM 511 C CA . PHE A 1 66 ? -5.897 8.205 -2.824 1.00 92.06 66 PHE A CA 1
ATOM 512 C C . PHE A 1 66 ? -7.171 8.045 -1.983 1.00 92.06 66 PHE A C 1
ATOM 514 O O . PHE A 1 66 ? -7.123 8.262 -0.769 1.00 92.06 66 PHE A O 1
ATOM 521 N N . ASP A 1 67 ? -8.264 7.603 -2.603 1.00 89.62 67 ASP A N 1
ATOM 522 C CA . ASP A 1 67 ? -9.549 7.381 -1.932 1.00 89.62 67 ASP A CA 1
ATOM 523 C C . ASP A 1 67 ? -9.794 5.900 -1.639 1.00 89.62 67 ASP A C 1
ATOM 525 O O . ASP A 1 67 ? -10.125 5.531 -0.507 1.00 89.62 67 ASP A O 1
ATOM 529 N N . ARG A 1 68 ? -9.594 5.042 -2.648 1.00 93.38 68 ARG A N 1
ATOM 530 C CA . ARG A 1 68 ? -9.900 3.607 -2.593 1.00 93.38 68 ARG A CA 1
ATOM 531 C C . ARG A 1 68 ? -8.909 2.786 -3.406 1.00 93.38 68 ARG A C 1
ATOM 533 O O . ARG A 1 68 ? -8.488 3.206 -4.479 1.00 93.38 68 ARG A O 1
ATOM 540 N N . ILE A 1 69 ? -8.562 1.602 -2.913 1.00 95.31 69 ILE A N 1
ATOM 541 C CA . ILE A 1 69 ? -7.763 0.609 -3.634 1.00 95.31 69 ILE A CA 1
ATOM 542 C C . ILE A 1 69 ? -8.556 -0.692 -3.712 1.00 95.31 69 ILE A C 1
ATOM 544 O O . ILE A 1 69 ? -9.120 -1.147 -2.718 1.00 95.31 69 ILE A O 1
ATOM 548 N N . VAL A 1 70 ? -8.560 -1.293 -4.900 1.00 95.50 70 VAL A N 1
ATOM 549 C CA . VAL A 1 70 ? -9.178 -2.590 -5.169 1.00 95.50 70 VAL A CA 1
ATOM 550 C C . VAL A 1 70 ? -8.141 -3.516 -5.792 1.00 95.50 70 VAL A C 1
ATOM 552 O O . VAL A 1 70 ? -7.433 -3.135 -6.723 1.00 95.50 70 VAL A O 1
ATOM 555 N N . LEU A 1 71 ? -8.045 -4.737 -5.282 1.00 94.94 71 LEU A N 1
ATOM 556 C CA . LEU A 1 71 ? -7.155 -5.768 -5.796 1.00 94.94 71 LEU A CA 1
ATOM 557 C C . LEU A 1 71 ? -7.947 -7.053 -6.029 1.00 94.94 71 LEU A C 1
ATOM 559 O O . LEU A 1 71 ? -8.480 -7.634 -5.084 1.00 94.94 71 LEU A O 1
ATOM 563 N N . GLU A 1 72 ? -8.007 -7.506 -7.278 1.00 94.06 72 GLU A N 1
ATOM 564 C CA . GLU A 1 72 ? -8.709 -8.733 -7.657 1.00 94.06 72 GLU A CA 1
ATOM 565 C C . GLU A 1 72 ? -7.725 -9.863 -7.945 1.00 94.06 72 GLU A C 1
ATOM 567 O O . GLU A 1 72 ? -6.705 -9.673 -8.614 1.00 94.06 72 GLU A O 1
ATOM 572 N N . PHE A 1 73 ? -8.078 -11.066 -7.501 1.00 92.12 73 PHE A N 1
ATOM 573 C CA . PHE A 1 73 ? -7.334 -12.289 -7.771 1.00 92.12 73 PHE A CA 1
ATOM 574 C C . PHE A 1 73 ? -8.074 -13.178 -8.772 1.00 92.12 73 PHE A C 1
ATOM 576 O O . PHE A 1 73 ? -9.304 -13.187 -8.855 1.00 92.12 73 PHE A O 1
ATOM 583 N N . HIS A 1 74 ? -7.327 -14.004 -9.502 1.00 88.12 74 HIS A N 1
ATOM 584 C CA . HIS A 1 74 ? -7.887 -15.001 -10.416 1.00 88.12 74 HIS A CA 1
ATOM 585 C C . HIS A 1 74 ? -8.720 -16.081 -9.708 1.00 88.12 74 HIS A C 1
ATOM 587 O O . HIS A 1 74 ? -9.516 -16.750 -10.364 1.00 88.12 74 HIS A O 1
ATOM 593 N N . SER A 1 75 ? -8.558 -16.241 -8.391 1.00 85.38 75 SER A N 1
ATOM 594 C CA . SER A 1 75 ? -9.389 -17.106 -7.545 1.00 85.38 75 SER A CA 1
ATOM 595 C C . SER A 1 75 ? -10.809 -16.570 -7.328 1.00 85.38 75 SER A C 1
ATOM 597 O O . SER A 1 75 ? -11.652 -17.286 -6.796 1.00 85.38 75 SER A O 1
ATOM 599 N N . GLY A 1 76 ? -11.080 -15.319 -7.720 1.00 84.06 76 GLY A N 1
ATOM 600 C CA . GLY A 1 76 ? -12.348 -14.630 -7.477 1.00 84.06 76 GLY A CA 1
ATOM 601 C C . GLY A 1 76 ? -12.398 -13.876 -6.147 1.00 84.06 76 GLY A C 1
ATOM 602 O O . GLY A 1 76 ? -13.360 -13.150 -5.905 1.00 84.06 76 GLY A O 1
ATOM 603 N N . LYS A 1 77 ? -11.369 -13.994 -5.294 1.00 88.56 77 LYS A N 1
ATOM 604 C CA . LYS A 1 77 ? -11.244 -13.142 -4.106 1.00 88.56 77 LYS A CA 1
ATOM 605 C C . LYS A 1 77 ? -10.904 -11.710 -4.507 1.00 88.56 77 LYS A C 1
ATOM 607 O O . LYS A 1 77 ? -10.185 -11.473 -5.479 1.00 88.56 77 LYS A O 1
ATOM 612 N N . CYS A 1 78 ? -11.396 -10.766 -3.717 1.00 90.31 78 CYS A N 1
ATOM 613 C CA . CYS A 1 78 ? -11.177 -9.345 -3.915 1.00 90.31 78 CYS A CA 1
ATOM 614 C C . CYS A 1 78 ? -10.840 -8.686 -2.578 1.00 90.31 78 CYS A C 1
ATOM 616 O O . CYS A 1 78 ? -11.412 -9.023 -1.541 1.00 90.31 78 CYS A O 1
ATOM 618 N N . VAL A 1 79 ? -9.892 -7.762 -2.619 1.00 90.75 79 VAL A N 1
ATOM 619 C CA . VAL A 1 79 ? -9.516 -6.884 -1.518 1.00 90.75 79 VAL A CA 1
ATOM 620 C C . VAL A 1 79 ? -9.962 -5.482 -1.884 1.00 90.75 79 VAL A C 1
ATOM 622 O O . VAL A 1 79 ? -9.630 -4.992 -2.958 1.00 90.75 79 VAL A O 1
ATOM 625 N N . ASP A 1 80 ? -10.684 -4.835 -0.978 1.00 91.12 80 ASP A N 1
ATOM 626 C CA . ASP A 1 80 ? -11.258 -3.515 -1.206 1.00 91.12 80 ASP A CA 1
ATOM 627 C C . ASP A 1 80 ? -11.199 -2.679 0.072 1.00 91.12 80 ASP A C 1
ATOM 629 O O . ASP A 1 80 ? -11.826 -3.018 1.083 1.00 91.12 80 ASP A O 1
ATOM 633 N N . PHE A 1 81 ? -10.438 -1.589 0.040 1.00 86.69 81 PHE A N 1
ATOM 634 C CA . PHE A 1 81 ? -10.296 -0.700 1.184 1.00 86.69 81 PHE A CA 1
ATOM 635 C C . PHE A 1 81 ? -10.171 0.763 0.777 1.00 86.69 81 PHE A C 1
ATOM 637 O O . PHE A 1 81 ? -9.583 1.116 -0.248 1.00 86.69 81 PHE A O 1
ATOM 644 N N . ASN A 1 82 ? -10.685 1.620 1.652 1.00 86.00 82 ASN A N 1
ATOM 645 C CA . ASN A 1 82 ? -10.590 3.063 1.513 1.00 86.00 82 ASN A CA 1
ATOM 646 C C . ASN A 1 82 ? -9.434 3.606 2.350 1.00 86.00 82 ASN A C 1
ATOM 648 O O . ASN A 1 82 ? -8.968 2.969 3.297 1.00 86.00 82 ASN A O 1
ATOM 652 N N . LYS A 1 83 ? -9.009 4.839 2.071 1.00 80.81 83 LYS A N 1
ATOM 653 C CA . LYS A 1 83 ? -7.961 5.493 2.863 1.00 80.81 83 LYS A CA 1
ATOM 654 C C . LYS A 1 83 ? -8.318 5.576 4.353 1.00 80.81 83 LYS A C 1
ATOM 656 O O . LYS A 1 83 ? -7.477 5.298 5.204 1.00 80.81 83 LYS A O 1
ATOM 661 N N . ASN A 1 84 ? -9.586 5.830 4.677 1.00 70.00 84 ASN A N 1
ATOM 662 C CA . ASN A 1 84 ? -10.088 5.846 6.057 1.00 70.00 84 ASN A CA 1
ATOM 663 C C . ASN A 1 84 ? -9.949 4.503 6.796 1.00 70.00 84 ASN A C 1
ATOM 665 O O . ASN A 1 84 ? -9.886 4.511 8.025 1.00 70.00 84 ASN A O 1
ATOM 669 N N . ASP A 1 85 ? -9.874 3.379 6.075 1.00 71.12 85 ASP A N 1
ATOM 670 C CA . ASP A 1 85 ? -9.667 2.055 6.674 1.00 71.12 85 ASP A CA 1
ATOM 671 C C . ASP A 1 85 ? -8.221 1.898 7.185 1.00 71.12 85 ASP A C 1
ATOM 673 O O . ASP A 1 85 ? -7.979 1.181 8.153 1.00 71.12 85 ASP A O 1
ATOM 677 N N . ILE A 1 86 ? -7.265 2.614 6.578 1.00 70.69 86 ILE A N 1
ATOM 678 C CA . ILE A 1 86 ? -5.827 2.512 6.871 1.00 70.69 86 ILE A CA 1
ATOM 679 C C . ILE A 1 86 ? -5.326 3.593 7.832 1.00 70.69 86 ILE A C 1
ATOM 681 O O . ILE A 1 86 ? -4.387 3.343 8.583 1.00 70.69 86 ILE A O 1
ATOM 685 N N . ILE A 1 87 ? -5.937 4.783 7.857 1.00 58.78 87 ILE A N 1
ATOM 686 C CA . ILE A 1 87 ? -5.482 5.912 8.700 1.00 58.78 87 ILE A CA 1
ATOM 687 C C . ILE A 1 87 ? -5.340 5.516 10.184 1.00 58.78 87 ILE A C 1
ATOM 689 O O . ILE A 1 87 ? -4.501 6.059 10.898 1.00 58.78 87 ILE A O 1
ATOM 693 N N . PHE A 1 88 ? -6.133 4.547 10.650 1.00 51.94 88 PHE A N 1
ATOM 694 C CA . PHE A 1 88 ? -6.142 4.085 12.043 1.00 51.94 88 PHE A CA 1
ATOM 695 C C . PHE A 1 88 ? -5.313 2.821 12.298 1.00 51.94 88 PHE A C 1
ATOM 697 O O . PHE A 1 88 ? -5.202 2.395 13.456 1.00 51.94 88 PHE A O 1
ATOM 704 N N . TYR A 1 89 ? -4.738 2.242 11.242 1.00 54.28 89 TYR A N 1
ATOM 705 C CA . TYR A 1 89 ? -3.907 1.047 11.277 1.00 54.28 89 TYR A CA 1
ATOM 706 C C . TYR A 1 89 ? -2.476 1.389 11.717 1.00 54.28 89 TYR A C 1
ATOM 708 O O . TYR A 1 89 ? -1.865 2.299 11.160 1.00 54.28 89 TYR A O 1
ATOM 716 N N . SER A 1 90 ? -1.929 0.642 12.684 1.00 54.28 90 SER A N 1
ATOM 717 C CA . SER A 1 90 ? -0.499 0.683 13.010 1.00 54.28 90 SER A CA 1
ATOM 718 C C . SER A 1 90 ? 0.109 -0.720 13.052 1.00 54.28 90 SER A C 1
ATOM 720 O O . SER A 1 90 ? -0.468 -1.639 13.628 1.00 54.28 90 SER A O 1
ATOM 722 N N . GLU A 1 91 ? 1.302 -0.890 12.479 1.00 49.88 91 GLU A N 1
ATOM 723 C CA . GLU A 1 91 ? 2.0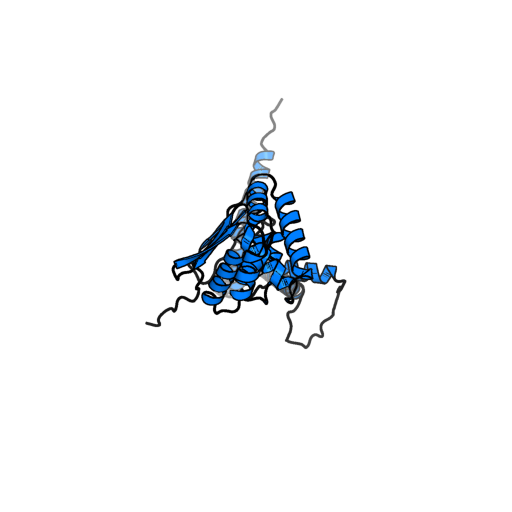79 -2.136 12.504 1.00 49.88 91 GLU A CA 1
ATOM 724 C C . GLU A 1 91 ? 2.494 -2.543 13.930 1.00 49.88 91 GLU A C 1
ATOM 726 O O . GLU A 1 91 ? 2.720 -3.724 14.191 1.00 49.88 91 GLU A O 1
ATOM 731 N N . ALA A 1 92 ? 2.514 -1.610 14.890 1.00 49.38 92 ALA A N 1
ATOM 732 C CA . ALA A 1 92 ? 2.734 -1.922 16.305 1.00 49.38 92 ALA A CA 1
ATOM 733 C C . ALA A 1 92 ? 1.597 -2.762 16.928 1.00 49.38 92 ALA A C 1
ATOM 735 O O . ALA A 1 92 ? 1.802 -3.417 17.952 1.00 49.38 92 ALA A O 1
ATOM 736 N N . ASP A 1 93 ? 0.415 -2.776 16.304 1.00 50.41 93 ASP A N 1
ATOM 737 C CA . ASP A 1 93 ? -0.751 -3.535 16.761 1.00 50.41 93 ASP A CA 1
ATOM 738 C C . ASP A 1 93 ? -0.716 -5.010 16.261 1.00 50.41 93 ASP A C 1
ATOM 740 O O . ASP A 1 93 ? -1.587 -5.807 16.599 1.00 50.41 93 ASP A O 1
ATOM 744 N N . HIS A 1 94 ? 0.309 -5.408 15.486 1.00 44.44 94 HIS A N 1
ATOM 745 C CA . HIS A 1 94 ? 0.336 -6.631 14.664 1.00 44.44 94 HIS A CA 1
ATOM 746 C C . HIS A 1 94 ? 0.646 -7.992 15.351 1.00 44.44 94 HIS A C 1
ATOM 748 O O . HIS A 1 94 ? 0.386 -9.017 14.712 1.00 44.44 94 HIS A O 1
ATOM 754 N N . PRO A 1 95 ? 1.163 -8.134 16.591 1.00 45.66 95 PRO A N 1
ATOM 755 C CA . PRO A 1 95 ? 1.375 -9.481 17.132 1.00 45.66 95 PRO A CA 1
ATOM 756 C C . PRO A 1 95 ? 0.124 -10.087 17.786 1.00 45.66 95 PRO A C 1
ATOM 758 O O . PRO A 1 95 ? 0.123 -11.277 18.101 1.00 45.66 95 PRO A O 1
ATOM 761 N N . TYR A 1 96 ? -0.948 -9.319 17.992 1.00 50.31 96 TYR A N 1
ATOM 762 C CA . TYR A 1 96 ? -2.105 -9.797 18.743 1.00 50.31 96 TYR A CA 1
ATOM 763 C C . TYR A 1 96 ? -3.134 -10.390 17.790 1.00 50.31 96 TYR A C 1
ATOM 765 O O . TYR A 1 96 ? -4.005 -9.697 17.278 1.00 50.31 96 TYR A O 1
ATOM 773 N N . ARG A 1 97 ? -3.062 -11.709 17.569 1.00 48.47 97 ARG A N 1
ATOM 774 C CA . ARG A 1 97 ? -4.279 -12.448 17.212 1.00 48.47 97 ARG A CA 1
ATOM 775 C C . ARG A 1 97 ? -5.340 -12.057 18.239 1.00 48.47 97 ARG A C 1
ATOM 777 O O . ARG A 1 97 ? -5.062 -12.159 19.433 1.00 48.47 97 ARG A O 1
ATOM 784 N N . LEU A 1 98 ? -6.497 -11.587 17.776 1.00 53.25 98 LEU A N 1
ATOM 785 C CA . LEU A 1 98 ? -7.670 -11.351 18.614 1.00 53.25 98 LEU A CA 1
ATOM 786 C C . LEU A 1 98 ? -8.005 -12.663 19.334 1.00 53.25 98 LEU A C 1
ATOM 788 O O . LEU A 1 98 ? -8.667 -13.540 18.788 1.00 53.25 98 LEU A O 1
ATOM 792 N N . ASP A 1 99 ? -7.472 -12.837 20.540 1.00 60.12 99 ASP A N 1
ATOM 793 C CA . ASP A 1 99 ? -7.957 -13.852 21.457 1.00 60.12 99 ASP A CA 1
ATOM 794 C C . ASP A 1 99 ? -9.367 -13.410 21.845 1.00 60.12 99 ASP A C 1
ATOM 796 O O . ASP A 1 99 ? -9.543 -12.360 22.474 1.00 60.12 99 ASP A O 1
ATOM 800 N N . ASN A 1 100 ? -10.369 -14.192 21.437 1.00 62.78 100 ASN A N 1
ATOM 801 C CA . ASN A 1 100 ? -11.775 -13.906 21.716 1.00 62.78 100 ASN A CA 1
ATOM 802 C C . ASN A 1 100 ? -12.016 -13.643 23.210 1.00 62.78 100 ASN A C 1
ATOM 804 O O . ASN A 1 100 ? -12.862 -12.828 23.550 1.00 62.78 100 ASN A O 1
ATOM 808 N N . ARG A 1 101 ? -11.213 -14.228 24.111 1.00 69.75 101 ARG A N 1
ATOM 809 C CA . ARG A 1 101 ? -11.318 -13.974 25.556 1.00 69.75 101 ARG A CA 1
ATOM 810 C C . ARG A 1 101 ? -11.000 -12.530 25.923 1.00 69.75 101 ARG A C 1
ATOM 812 O O . ARG A 1 101 ? -11.666 -11.960 26.780 1.00 69.75 101 ARG A O 1
ATOM 819 N N . ILE A 1 102 ? -9.984 -11.940 25.294 1.00 75.94 102 ILE A N 1
ATOM 820 C CA . ILE A 1 102 ? -9.609 -10.538 25.519 1.00 75.94 102 ILE A CA 1
ATOM 821 C C . ILE A 1 102 ? -10.661 -9.633 24.891 1.00 75.94 102 ILE A C 1
ATOM 823 O O . ILE A 1 102 ? -11.056 -8.648 25.509 1.00 75.94 102 ILE A O 1
ATOM 827 N N . TYR A 1 103 ? -11.129 -9.978 23.689 1.00 77.75 103 TYR A N 1
ATOM 828 C CA . TYR A 1 103 ? -12.185 -9.235 23.011 1.00 77.75 103 TYR A CA 1
ATOM 829 C C . TYR A 1 103 ? -13.451 -9.153 23.864 1.00 77.75 103 TYR A C 1
ATOM 831 O O . TYR A 1 103 ? -13.903 -8.053 24.175 1.00 77.75 103 TYR A O 1
ATOM 839 N N . ASP A 1 104 ? -13.964 -10.299 24.313 1.00 76.44 104 ASP A N 1
ATOM 840 C CA . ASP A 1 104 ? -15.166 -10.376 25.142 1.00 76.44 104 ASP A CA 1
ATOM 841 C C . ASP A 1 104 ? -14.967 -9.633 26.466 1.00 76.44 104 ASP A C 1
ATOM 843 O O . ASP A 1 104 ? -15.828 -8.861 26.887 1.00 76.44 104 ASP A O 1
ATOM 847 N N . TYR A 1 105 ? -13.798 -9.791 27.092 1.00 82.69 105 TYR A N 1
ATOM 848 C CA . TYR A 1 105 ? -13.476 -9.110 28.341 1.00 82.69 105 TYR A CA 1
ATOM 849 C C . TYR A 1 105 ? -13.452 -7.583 28.191 1.00 82.69 105 TYR A C 1
ATOM 851 O O . TYR A 1 105 ? -14.116 -6.882 28.951 1.00 82.69 105 TYR A O 1
ATOM 859 N N . VAL A 1 106 ? -12.743 -7.045 27.194 1.00 83.19 106 VAL A N 1
ATOM 860 C CA . VAL A 1 106 ? -12.693 -5.593 26.943 1.00 83.19 106 VAL A CA 1
ATOM 861 C C . VAL A 1 106 ? -14.068 -5.075 26.515 1.00 83.19 106 VAL A C 1
ATOM 863 O O . VAL A 1 106 ? -14.498 -4.028 26.992 1.00 83.19 106 VAL A O 1
ATOM 866 N N . ASN A 1 107 ? -14.799 -5.813 25.679 1.00 82.44 107 ASN A N 1
ATOM 867 C CA . ASN A 1 107 ? -16.138 -5.427 25.240 1.00 82.44 107 ASN A CA 1
ATOM 868 C C . ASN A 1 107 ? -17.144 -5.369 26.403 1.00 82.44 107 ASN A C 1
ATOM 870 O O . ASN A 1 107 ? -18.028 -4.515 26.391 1.00 82.44 107 ASN A O 1
ATOM 874 N N . HIS A 1 108 ? -16.998 -6.225 27.419 1.00 85.31 108 HIS A N 1
ATOM 875 C CA . HIS A 1 108 ? -17.798 -6.165 28.646 1.00 85.31 108 HIS A CA 1
ATOM 876 C C . HIS A 1 108 ? -17.381 -5.046 29.608 1.00 85.31 108 HIS A C 1
ATOM 878 O O . HIS A 1 108 ? -18.212 -4.586 30.386 1.00 85.31 108 HIS A O 1
ATOM 884 N N . LEU A 1 109 ? -16.122 -4.600 29.569 1.00 85.62 109 LEU A N 1
ATOM 885 C CA . LEU A 1 109 ? -15.636 -3.500 30.411 1.00 85.62 109 LEU A CA 1
ATOM 886 C C . LEU A 1 109 ? -16.076 -2.116 29.926 1.00 85.62 109 LEU A C 1
ATOM 888 O O . LEU A 1 109 ? -16.021 -1.161 30.697 1.00 85.62 109 LEU A O 1
ATOM 892 N N . ILE A 1 110 ? -16.472 -2.003 28.662 1.00 85.88 110 ILE A N 1
ATOM 893 C CA . ILE A 1 110 ? -16.979 -0.765 28.074 1.00 85.88 110 ILE A CA 1
ATOM 894 C C . ILE A 1 110 ? -18.497 -0.729 28.264 1.00 85.88 110 ILE A C 1
ATOM 896 O O . ILE A 1 110 ? -19.207 -1.605 27.763 1.00 85.88 110 ILE A O 1
ATOM 900 N N . GLU A 1 111 ? -19.001 0.306 28.934 1.00 86.38 111 GLU A N 1
ATOM 901 C CA . GLU A 1 111 ? -20.436 0.463 29.178 1.00 86.38 111 GLU A CA 1
ATOM 902 C C . GLU A 1 111 ? -21.222 0.733 27.881 1.00 86.38 111 GLU A C 1
ATOM 904 O O . GLU A 1 111 ? -20.772 1.444 26.980 1.00 86.38 111 GLU A O 1
ATOM 909 N N . ASP A 1 112 ? -22.458 0.233 27.787 1.00 80.44 112 ASP A N 1
ATOM 910 C CA . ASP A 1 112 ? -23.313 0.453 26.607 1.00 80.44 112 ASP A CA 1
ATOM 911 C C . ASP A 1 112 ? -23.731 1.927 26.417 1.00 80.44 112 ASP A C 1
ATOM 913 O O . ASP A 1 112 ? -24.163 2.333 25.333 1.00 80.44 112 ASP A O 1
ATOM 917 N N . SER A 1 113 ? -23.639 2.739 27.473 1.00 82.75 113 SER A N 1
ATOM 918 C CA . SER A 1 113 ? -23.768 4.202 27.441 1.00 82.75 113 SER A CA 1
ATOM 919 C C . SER A 1 113 ? -22.599 4.838 26.675 1.00 82.75 113 SER A C 1
ATOM 921 O O . SER A 1 113 ? -22.838 5.582 25.722 1.00 82.75 113 SER A O 1
ATOM 923 N N . GLU A 1 114 ? -21.356 4.480 27.023 1.00 83.31 114 GLU A N 1
ATOM 924 C CA . GLU A 1 114 ? -20.129 4.902 26.330 1.00 83.31 114 GLU A CA 1
ATOM 925 C C . GLU A 1 114 ? -20.132 4.447 24.872 1.00 83.31 114 GLU A C 1
ATOM 927 O O . GLU A 1 114 ? -19.792 5.228 23.980 1.00 83.31 114 GLU A O 1
ATOM 932 N N . LYS A 1 115 ? -20.579 3.212 24.599 1.00 80.62 115 LYS A N 1
ATOM 933 C CA . LYS A 1 115 ? -20.665 2.716 23.220 1.00 80.62 115 LYS A CA 1
ATOM 934 C C . LYS A 1 115 ? -21.589 3.565 22.365 1.00 80.62 115 LYS A C 1
ATOM 936 O O . LYS A 1 115 ? -21.193 4.008 21.290 1.00 80.62 115 LYS A O 1
ATOM 941 N N . ARG A 1 116 ? -22.803 3.835 22.851 1.00 80.19 116 ARG A N 1
ATOM 942 C CA . ARG A 1 116 ? -23.771 4.684 22.141 1.00 80.19 116 ARG A CA 1
ATOM 943 C C . ARG A 1 116 ? -23.251 6.098 21.933 1.00 80.19 116 ARG A C 1
ATOM 945 O O . ARG A 1 116 ? -23.456 6.667 20.866 1.00 80.19 116 ARG A O 1
ATOM 952 N N . GLU A 1 117 ? -22.572 6.659 22.926 1.00 84.81 117 GLU A N 1
ATOM 953 C CA . GLU A 1 117 ? -21.982 7.987 22.801 1.00 84.81 117 GLU A CA 1
ATOM 954 C C . GLU A 1 117 ? -20.905 8.027 21.708 1.00 84.81 117 GLU A C 1
ATOM 956 O O . GLU A 1 117 ? -20.917 8.928 20.871 1.00 84.81 117 GLU A O 1
ATOM 961 N N . ILE A 1 118 ? -20.020 7.028 21.662 1.00 83.25 118 ILE A N 1
ATOM 962 C CA . ILE A 1 118 ?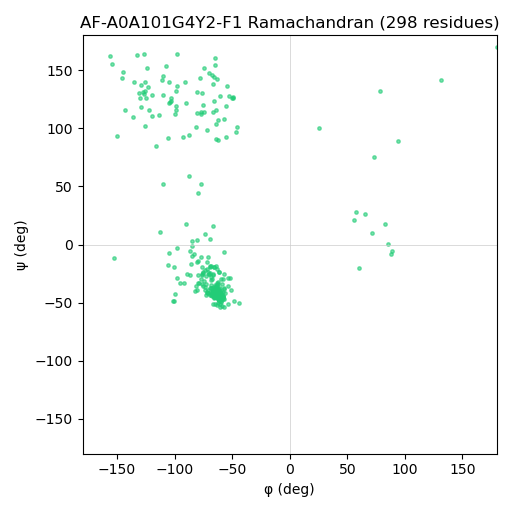 -18.983 6.929 20.630 1.00 83.25 118 ILE A CA 1
ATOM 963 C C . ILE A 1 118 ? -19.589 6.716 19.247 1.00 83.25 118 ILE A C 1
ATOM 965 O O . ILE A 1 118 ? -19.163 7.388 18.311 1.00 83.25 118 ILE A O 1
ATOM 969 N N . TYR A 1 119 ? -20.597 5.853 19.105 1.00 77.19 119 TYR A N 1
ATOM 970 C CA . TYR A 1 119 ? -21.274 5.667 17.820 1.00 77.19 119 TYR A CA 1
ATOM 971 C C . TYR A 1 119 ? -21.930 6.964 17.325 1.00 77.19 119 TYR A C 1
ATOM 973 O O . TYR A 1 119 ? -21.726 7.346 16.176 1.00 77.19 119 TYR A O 1
ATOM 981 N N . ASN A 1 120 ? -22.606 7.713 18.203 1.00 80.25 120 ASN A N 1
ATOM 982 C CA . ASN A 1 120 ? -23.175 9.021 17.858 1.00 80.25 120 ASN A CA 1
ATOM 983 C C . ASN A 1 120 ? -22.101 10.057 17.479 1.00 80.25 120 ASN A C 1
ATOM 985 O O . ASN A 1 120 ? -22.335 10.924 16.636 1.00 80.25 120 ASN A O 1
ATOM 989 N N . LEU A 1 121 ? -20.930 10.005 18.122 1.00 81.25 121 LEU A N 1
ATOM 990 C CA . LEU A 1 121 ? -19.810 10.893 17.812 1.00 81.25 121 LEU A CA 1
ATOM 991 C C . LEU A 1 121 ? -19.127 10.519 16.498 1.00 81.25 121 LEU A C 1
ATOM 993 O O . LEU A 1 121 ? -18.745 11.417 15.759 1.00 81.25 121 LEU A O 1
ATOM 997 N N . LEU A 1 122 ? -19.015 9.233 16.164 1.00 74.44 122 LEU A N 1
ATOM 998 C CA . LEU A 1 122 ? -18.442 8.788 14.892 1.00 74.44 122 LEU A CA 1
ATOM 999 C C . LEU A 1 122 ? -19.214 9.335 13.680 1.00 74.44 122 LEU A C 1
ATOM 1001 O O . LEU A 1 122 ? -18.595 9.580 12.645 1.00 74.44 122 LEU A O 1
ATOM 1005 N N . GLU A 1 123 ? -20.523 9.570 13.818 1.00 71.31 123 GLU A N 1
ATOM 1006 C CA . GLU A 1 123 ? -21.357 10.191 12.778 1.00 71.31 123 GLU A CA 1
ATOM 1007 C C . GLU A 1 123 ? -21.220 11.721 12.701 1.00 71.31 123 GLU A C 1
ATOM 1009 O O . GLU A 1 123 ? -21.339 12.289 11.617 1.00 71.31 123 GLU A O 1
ATOM 1014 N N . LYS A 1 124 ? -20.984 12.404 13.830 1.00 80.06 124 LYS A N 1
ATOM 1015 C CA . LYS A 1 124 ? -21.009 13.879 13.913 1.00 80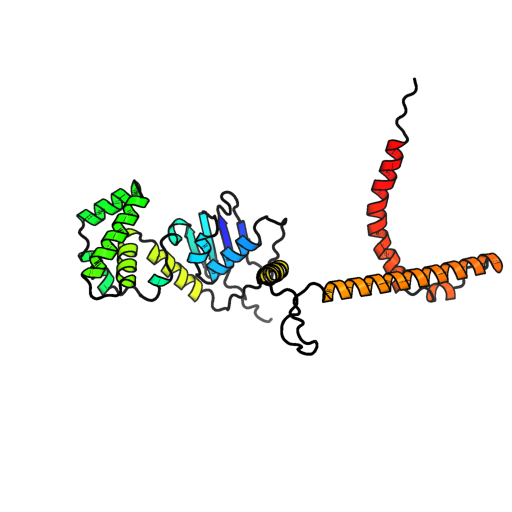.06 124 LYS A CA 1
ATOM 1016 C C . LYS A 1 124 ? -19.632 14.534 13.879 1.00 80.06 124 LYS A C 1
ATOM 1018 O O . LYS A 1 124 ? -19.461 15.567 13.242 1.00 80.06 124 LYS A O 1
ATOM 1023 N N . ASP A 1 125 ? -18.677 13.964 14.603 1.00 80.31 125 ASP A N 1
ATOM 1024 C CA . ASP A 1 125 ? -17.325 14.488 14.782 1.00 80.31 125 ASP A CA 1
ATOM 1025 C C . ASP A 1 125 ? -16.345 13.329 15.000 1.00 80.31 125 ASP A C 1
ATOM 1027 O O . ASP A 1 125 ? -16.103 12.840 16.114 1.00 80.31 125 ASP A O 1
ATOM 1031 N N . ARG A 1 126 ? -15.757 12.893 13.886 1.00 72.75 126 ARG A N 1
ATOM 1032 C CA . ARG A 1 126 ? -14.833 11.764 13.862 1.00 72.75 126 ARG A CA 1
ATOM 1033 C C . ARG A 1 126 ? -13.568 12.036 14.677 1.00 72.75 126 ARG A C 1
ATOM 1035 O O . ARG A 1 126 ? -13.050 11.110 15.295 1.00 72.75 126 ARG A O 1
ATOM 1042 N N . GLU A 1 127 ? -13.058 13.267 14.700 1.00 75.25 127 GLU A N 1
ATOM 1043 C CA . GLU A 1 127 ? -11.815 13.580 15.413 1.00 75.25 127 GLU A CA 1
ATOM 1044 C C . GLU A 1 127 ? -12.011 13.457 16.929 1.00 75.25 127 GLU A C 1
ATOM 1046 O O . GLU A 1 127 ? -11.193 12.849 17.630 1.00 75.25 127 GLU A O 1
ATOM 1051 N N . LEU A 1 128 ? -13.136 13.968 17.432 1.00 80.06 128 LEU A N 1
ATOM 1052 C CA . LEU A 1 128 ? -13.495 13.855 18.840 1.00 80.06 128 LEU A CA 1
ATOM 1053 C C . LEU A 1 128 ? -13.763 12.399 19.249 1.00 80.06 128 LEU A C 1
ATOM 1055 O O . LEU A 1 128 ? -13.319 11.969 20.319 1.00 80.06 128 LEU A O 1
ATOM 1059 N N . ALA A 1 129 ? -14.422 11.620 18.385 1.00 79.38 129 ALA A N 1
ATOM 1060 C CA . ALA A 1 129 ? -14.651 10.194 18.610 1.00 79.38 129 ALA A CA 1
ATOM 1061 C C . ALA A 1 129 ? -13.331 9.424 18.783 1.00 79.38 129 ALA A C 1
ATOM 1063 O O . ALA A 1 129 ? -13.178 8.637 19.717 1.00 79.38 129 ALA A O 1
ATOM 1064 N N . LEU A 1 130 ? -12.339 9.696 17.934 1.00 76.12 130 LEU A N 1
ATOM 1065 C CA . LEU A 1 130 ? -11.030 9.042 17.988 1.00 76.12 130 LEU A CA 1
ATOM 1066 C C . LEU A 1 130 ? -10.242 9.395 19.249 1.00 76.12 130 LEU A C 1
ATOM 1068 O O . LEU A 1 130 ? -9.621 8.512 19.848 1.00 76.12 130 LEU A O 1
ATOM 1072 N N . LYS A 1 131 ? -10.295 10.660 19.687 1.00 84.25 131 LYS A N 1
ATOM 1073 C CA . LYS A 1 131 ? -9.700 11.079 20.967 1.00 84.25 131 LYS A CA 1
ATOM 1074 C C . LYS A 1 131 ? -10.305 10.280 22.121 1.00 84.25 131 LYS A C 1
ATOM 1076 O O . LYS A 1 131 ? -9.556 9.724 22.921 1.00 84.25 131 LYS A O 1
ATOM 1081 N N . LYS A 1 132 ? -11.633 10.125 22.145 1.00 85.31 132 LYS A N 1
ATOM 1082 C CA . LYS A 1 132 ? -12.337 9.309 23.146 1.00 85.31 132 LYS A CA 1
ATOM 1083 C C . LYS A 1 132 ? -11.959 7.831 23.101 1.00 85.31 132 LYS A C 1
ATOM 1085 O O . LYS A 1 132 ? -11.624 7.268 24.139 1.00 85.31 132 LYS A O 1
ATOM 1090 N N . ILE A 1 133 ? -11.930 7.217 21.918 1.00 83.88 133 ILE A N 1
ATOM 1091 C CA . ILE A 1 133 ? -11.503 5.816 21.740 1.00 83.88 133 ILE A CA 1
ATOM 1092 C C . ILE A 1 133 ? -10.072 5.611 22.270 1.00 83.88 133 ILE A C 1
ATOM 1094 O O . ILE A 1 133 ? -9.779 4.616 22.942 1.00 83.88 133 ILE A O 1
ATOM 1098 N N . SER A 1 134 ? -9.173 6.570 22.024 1.00 83.44 134 SER A N 1
ATOM 1099 C CA . SER A 1 134 ? -7.808 6.534 22.556 1.00 83.44 134 SER A CA 1
ATOM 1100 C C . SER A 1 134 ? -7.775 6.683 24.081 1.00 83.44 134 SER A C 1
ATOM 1102 O O . SER A 1 134 ? -7.023 5.970 24.749 1.00 83.44 134 SER A O 1
ATOM 1104 N N . SER A 1 135 ? -8.597 7.564 24.659 1.00 86.88 135 SER A N 1
ATOM 1105 C CA . SER A 1 135 ? -8.731 7.709 26.115 1.00 86.88 135 SER A CA 1
ATOM 1106 C C . SER A 1 135 ? -9.225 6.420 26.773 1.00 86.88 135 SER A C 1
ATOM 1108 O O . SER A 1 135 ? -8.620 5.976 27.747 1.00 86.88 135 SER A O 1
ATOM 1110 N N . ILE A 1 136 ? -10.240 5.763 26.202 1.00 85.88 136 ILE A N 1
ATOM 1111 C CA . ILE A 1 136 ? -10.735 4.459 26.674 1.00 85.88 136 ILE A CA 1
ATOM 1112 C C . ILE A 1 136 ? -9.632 3.405 26.602 1.00 85.88 136 ILE A C 1
ATOM 1114 O O . ILE A 1 136 ? -9.375 2.714 27.585 1.00 85.88 136 ILE A O 1
ATOM 1118 N N . SER A 1 137 ? -8.913 3.329 25.479 1.00 85.06 137 SER A N 1
ATOM 1119 C CA . SER A 1 137 ? -7.783 2.402 25.324 1.00 85.06 137 SER A CA 1
ATOM 1120 C C . SER A 1 137 ? -6.731 2.605 26.420 1.00 85.06 137 SER A C 1
ATOM 1122 O O . SER A 1 137 ? -6.218 1.640 26.987 1.00 85.06 137 SER A O 1
ATOM 1124 N N . THR A 1 138 ? -6.434 3.862 26.756 1.00 85.56 138 THR A N 1
ATOM 1125 C CA . THR A 1 138 ? -5.433 4.225 27.772 1.00 85.56 138 THR A CA 1
ATOM 1126 C C . THR A 1 138 ? -5.922 3.884 29.183 1.00 85.56 138 THR A C 1
ATOM 1128 O O . THR A 1 138 ? -5.175 3.312 29.974 1.00 85.56 138 THR A O 1
ATOM 1131 N N . ASN A 1 139 ? -7.197 4.150 29.477 1.00 86.94 139 ASN A N 1
ATOM 1132 C CA . ASN A 1 139 ? -7.835 3.812 30.751 1.00 86.94 139 ASN A CA 1
ATOM 1133 C C . ASN A 1 139 ? -7.935 2.300 30.980 1.00 86.94 139 ASN A C 1
ATOM 1135 O O . ASN A 1 139 ? -7.772 1.830 32.101 1.00 86.94 139 ASN A O 1
ATOM 1139 N N . LEU A 1 140 ? -8.195 1.522 29.930 1.00 84.81 140 LEU A N 1
ATOM 1140 C CA . LEU A 1 140 ? -8.245 0.064 30.024 1.00 84.81 140 LEU A CA 1
ATOM 1141 C C . LEU A 1 140 ? -6.841 -0.537 30.143 1.00 84.81 140 LEU A C 1
ATOM 1143 O O . LEU A 1 140 ? -6.656 -1.512 30.865 1.00 84.81 140 LEU A O 1
ATOM 1147 N N . THR A 1 141 ? -5.833 0.096 29.535 1.00 83.94 141 THR A N 1
ATOM 1148 C CA . THR A 1 141 ? -4.424 -0.310 29.672 1.00 83.94 141 THR A CA 1
ATOM 1149 C C . THR A 1 141 ? -3.938 -0.290 31.121 1.00 83.94 141 THR A C 1
ATOM 1151 O O . THR A 1 141 ? -3.144 -1.141 31.506 1.00 83.94 141 THR A O 1
ATOM 1154 N N . SER A 1 142 ? -4.428 0.635 31.950 1.00 81.12 142 SER A N 1
ATOM 1155 C CA . SER A 1 142 ? -4.034 0.706 33.363 1.00 81.12 142 SER A CA 1
ATOM 1156 C C . SER A 1 142 ? -4.760 -0.296 34.268 1.00 81.12 142 SER A C 1
ATOM 1158 O O . SER A 1 142 ? -4.324 -0.520 35.395 1.00 81.12 142 SER A O 1
ATOM 1160 N N . ARG A 1 143 ? -5.854 -0.906 33.796 1.00 81.44 143 ARG A N 1
ATOM 1161 C CA . ARG A 1 143 ? -6.721 -1.801 34.586 1.00 81.44 143 ARG A CA 1
ATOM 1162 C C . ARG A 1 143 ? -6.559 -3.278 34.243 1.00 81.44 143 ARG A C 1
ATOM 1164 O O . ARG A 1 143 ? -7.007 -4.137 34.995 1.00 81.44 143 ARG A O 1
ATOM 1171 N N . ILE A 1 144 ? -5.974 -3.573 33.090 1.00 81.25 144 ILE A N 1
ATOM 1172 C CA . ILE A 1 144 ? -5.971 -4.901 32.491 1.00 81.25 144 ILE A CA 1
ATOM 1173 C C . ILE A 1 144 ? -4.518 -5.374 32.353 1.00 81.25 144 ILE A C 1
ATOM 1175 O O . ILE A 1 144 ? -3.688 -4.675 31.782 1.00 81.25 144 ILE A O 1
ATOM 1179 N N . HIS A 1 145 ? -4.207 -6.583 32.835 1.00 78.44 145 HIS A N 1
ATOM 1180 C CA . HIS A 1 145 ? -2.872 -7.196 32.729 1.00 78.44 145 HIS A CA 1
ATOM 1181 C C . HIS A 1 145 ? -2.590 -7.761 31.326 1.00 78.44 145 HIS A C 1
ATOM 1183 O O . HIS A 1 145 ? -2.219 -8.921 31.167 1.00 78.44 145 HIS A O 1
ATOM 1189 N N . TYR A 1 146 ? -2.785 -6.939 30.299 1.00 77.25 146 TYR A N 1
ATOM 1190 C CA . TYR A 1 146 ? -2.437 -7.247 28.917 1.00 77.25 146 TYR A CA 1
ATOM 1191 C C . TYR A 1 146 ? -1.560 -6.137 28.350 1.00 77.25 146 TYR A C 1
ATOM 1193 O O . TYR A 1 146 ? -1.455 -5.045 28.911 1.00 77.25 146 TYR A O 1
ATOM 1201 N N . SER A 1 147 ? -0.891 -6.418 27.235 1.00 74.88 147 SER A N 1
ATOM 1202 C CA . SER A 1 147 ? -0.040 -5.417 26.610 1.00 74.88 147 SER A CA 1
ATOM 1203 C C . SER A 1 147 ? -0.872 -4.210 26.132 1.00 74.88 147 SER A C 1
ATOM 1205 O O . SER A 1 147 ? -1.975 -4.380 25.598 1.00 74.88 147 SER A O 1
ATOM 1207 N N . PRO A 1 148 ? -0.338 -2.979 26.249 1.00 73.75 148 PRO A N 1
ATOM 1208 C CA . PRO A 1 148 ? -1.018 -1.767 25.784 1.00 73.75 148 PRO A CA 1
ATOM 1209 C C . PRO A 1 148 ? -1.455 -1.828 24.315 1.00 73.75 148 PRO A C 1
ATOM 1211 O O . PRO A 1 148 ? -2.509 -1.310 23.950 1.00 73.75 148 PRO A O 1
ATOM 1214 N N . GLY A 1 149 ? -0.649 -2.478 23.469 1.00 69.56 149 GLY A N 1
ATOM 1215 C CA . GLY A 1 149 ? -0.966 -2.683 22.055 1.00 69.56 149 GLY A CA 1
ATOM 1216 C C . GLY A 1 149 ? -2.170 -3.604 21.847 1.00 69.56 149 GLY A C 1
ATOM 1217 O O . GLY A 1 149 ? -3.030 -3.287 21.034 1.00 69.56 149 GLY A O 1
ATOM 1218 N N . ALA A 1 150 ? -2.294 -4.688 22.625 1.00 69.81 150 ALA A N 1
ATOM 1219 C CA . ALA A 1 150 ? -3.427 -5.609 22.519 1.00 69.81 150 ALA A CA 1
ATOM 1220 C C . ALA A 1 150 ? -4.743 -4.924 22.895 1.00 69.81 150 ALA A C 1
ATOM 1222 O O . ALA A 1 150 ? -5.733 -5.034 22.180 1.00 69.81 150 ALA A O 1
ATOM 1223 N N . ILE A 1 151 ? -4.742 -4.167 23.993 1.00 77.62 151 ILE A N 1
ATOM 1224 C CA . ILE A 1 151 ? -5.934 -3.459 24.472 1.00 77.62 151 ILE A CA 1
ATOM 1225 C C . ILE A 1 151 ? -6.343 -2.383 23.471 1.00 77.62 151 ILE A C 1
ATOM 1227 O O . ILE A 1 151 ? -7.508 -2.302 23.096 1.00 77.62 151 ILE A O 1
ATOM 1231 N N . ARG A 1 152 ? -5.384 -1.592 22.980 1.00 77.62 152 ARG A N 1
ATOM 1232 C CA . ARG A 1 152 ? -5.638 -0.591 21.938 1.00 77.62 152 ARG A CA 1
ATOM 1233 C C . ARG A 1 152 ? -6.225 -1.224 20.679 1.00 77.62 152 ARG A C 1
ATOM 1235 O O . ARG A 1 152 ? -7.173 -0.680 20.120 1.00 77.62 152 ARG A O 1
ATOM 1242 N N . HIS A 1 153 ? -5.673 -2.355 20.250 1.00 73.94 153 HIS A N 1
ATOM 1243 C CA . HIS A 1 153 ? -6.150 -3.086 19.085 1.00 73.94 153 HIS A CA 1
ATOM 1244 C C . HIS A 1 153 ? -7.602 -3.552 19.271 1.00 73.94 153 HIS A C 1
ATOM 1246 O O . HIS A 1 153 ? -8.441 -3.279 18.417 1.00 73.94 153 HIS A O 1
ATOM 1252 N N . VAL A 1 154 ? -7.922 -4.164 20.416 1.00 76.56 154 VAL A N 1
ATOM 1253 C CA . VAL A 1 154 ? -9.275 -4.648 20.738 1.00 76.56 154 VAL A CA 1
ATOM 1254 C C . VAL A 1 154 ? -10.281 -3.502 20.876 1.00 76.56 154 VAL A C 1
ATOM 1256 O O . VAL A 1 154 ? -11.371 -3.557 20.323 1.00 76.56 154 VAL A O 1
ATOM 1259 N N . VAL A 1 155 ? -9.929 -2.422 21.574 1.00 80.81 155 VAL A N 1
ATOM 1260 C CA . VAL A 1 155 ? -10.823 -1.262 21.731 1.00 80.81 155 VAL A CA 1
ATOM 1261 C C . VAL A 1 155 ? -11.111 -0.620 20.377 1.00 80.81 155 VAL A C 1
ATOM 1263 O O . VAL A 1 155 ? -12.260 -0.325 20.054 1.00 80.81 155 VAL A O 1
ATOM 1266 N N . LYS A 1 156 ? -10.083 -0.441 19.541 1.00 77.50 156 LYS A N 1
ATOM 1267 C CA . LYS A 1 156 ? -10.282 0.056 18.181 1.00 77.50 156 LYS A CA 1
ATOM 1268 C C . LYS A 1 156 ? -11.124 -0.907 17.342 1.00 77.50 156 LYS A C 1
ATOM 1270 O O . LYS A 1 156 ? -11.948 -0.426 16.572 1.00 77.50 156 LYS A O 1
ATOM 1275 N N . SER A 1 157 ? -10.949 -2.225 17.463 1.00 72.06 157 SER A N 1
ATOM 1276 C CA . SER A 1 157 ? -11.738 -3.185 16.683 1.00 72.06 157 SER A CA 1
ATOM 1277 C C . SER A 1 157 ? -13.217 -3.175 17.081 1.00 72.06 157 SER A C 1
ATOM 1279 O O . SER A 1 157 ? -14.059 -3.178 16.186 1.00 72.06 157 SER A O 1
ATOM 1281 N N . ILE A 1 158 ? -13.530 -3.041 18.377 1.00 76.69 158 ILE A N 1
ATOM 1282 C CA . ILE A 1 158 ? -14.904 -2.914 18.899 1.00 76.69 158 ILE A CA 1
ATOM 1283 C C . ILE A 1 158 ? -15.635 -1.715 18.281 1.00 76.69 158 ILE A C 1
ATOM 1285 O O . ILE A 1 158 ? -16.793 -1.838 17.897 1.00 76.69 158 ILE A O 1
ATOM 1289 N N . PHE A 1 159 ? -14.976 -0.556 18.190 1.00 74.62 159 PHE A N 1
ATOM 1290 C CA . PHE A 1 159 ? -15.639 0.689 17.783 1.00 74.62 159 PHE A CA 1
ATOM 1291 C C . PHE A 1 159 ? -15.532 1.024 16.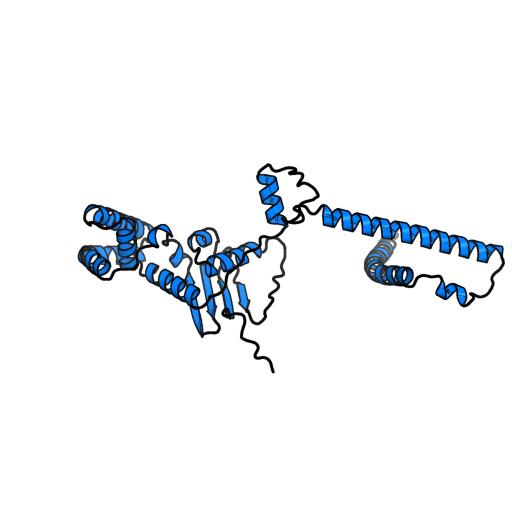304 1.00 74.62 159 PHE A C 1
ATOM 1293 O O . PHE A 1 159 ? -16.423 1.666 15.754 1.00 74.62 159 PHE A O 1
ATOM 1300 N N . LEU A 1 160 ? -14.419 0.667 15.670 1.00 68.88 160 LEU A N 1
ATOM 1301 C CA . LEU A 1 160 ? -14.144 1.085 14.301 1.00 68.88 160 LEU A CA 1
ATOM 1302 C C . LEU A 1 160 ? -14.457 -0.014 13.293 1.00 68.88 160 LEU A C 1
ATOM 1304 O O . LEU A 1 160 ? -14.591 0.314 12.119 1.00 68.88 160 LEU A O 1
ATOM 1308 N N . GLY A 1 161 ? -14.553 -1.287 13.709 1.00 56.34 161 GLY A N 1
ATOM 1309 C CA . GLY A 1 161 ? -14.835 -2.450 12.849 1.00 56.34 161 GLY A CA 1
ATOM 1310 C C . GLY A 1 161 ? -13.807 -2.712 11.729 1.00 56.34 161 GLY A C 1
ATOM 1311 O O . GLY A 1 161 ? -13.681 -3.828 11.236 1.00 56.34 161 GLY A O 1
ATOM 1312 N N . SER A 1 162 ? -13.017 -1.706 11.350 1.00 52.31 162 SER A N 1
ATOM 1313 C CA . SER A 1 162 ? -12.170 -1.654 10.163 1.00 52.31 162 SER A CA 1
ATOM 1314 C C . SER A 1 162 ? -10.794 -2.282 10.363 1.00 52.31 162 SER A C 1
ATOM 1316 O O . SER A 1 162 ? -10.142 -2.627 9.382 1.00 52.31 162 SER A O 1
ATOM 1318 N N . LEU A 1 163 ? -10.349 -2.491 11.607 1.00 50.72 163 LEU A N 1
ATOM 1319 C CA . LEU A 1 163 ? -9.103 -3.223 11.858 1.00 50.72 163 LEU A CA 1
ATOM 1320 C C . LEU A 1 163 ? -9.232 -4.703 11.481 1.00 50.72 163 LEU A C 1
ATOM 1322 O O . LEU A 1 163 ? -8.337 -5.227 10.824 1.00 50.72 163 LEU A O 1
ATOM 1326 N N . GLY A 1 164 ? -10.376 -5.332 11.785 1.00 54.16 164 GLY A N 1
ATOM 1327 C CA . GLY A 1 164 ? -10.668 -6.700 11.343 1.00 54.16 164 GLY A CA 1
ATOM 1328 C C . GLY A 1 164 ? -10.658 -6.813 9.819 1.00 54.16 164 GLY A C 1
ATOM 1329 O O . GLY A 1 164 ? -10.027 -7.712 9.275 1.00 54.16 164 GLY A O 1
ATOM 1330 N N . LYS A 1 165 ? -11.232 -5.822 9.124 1.00 66.75 165 LYS A N 1
ATOM 1331 C CA . LYS A 1 165 ? -11.193 -5.730 7.658 1.00 66.75 165 LYS A CA 1
ATOM 1332 C C . LYS A 1 165 ? -9.756 -5.691 7.118 1.00 66.75 165 LYS A C 1
ATOM 1334 O O . LYS A 1 165 ? -9.450 -6.396 6.163 1.00 66.75 165 LYS A O 1
ATOM 1339 N N . ILE A 1 166 ? -8.851 -4.911 7.717 1.00 72.69 166 ILE A N 1
ATOM 1340 C CA . ILE A 1 166 ? -7.441 -4.871 7.283 1.00 72.69 166 ILE A CA 1
ATOM 1341 C C . ILE A 1 166 ? -6.724 -6.198 7.569 1.00 72.69 166 ILE A C 1
ATOM 1343 O O . ILE A 1 166 ? -5.936 -6.651 6.737 1.00 72.69 166 ILE A O 1
ATOM 1347 N N . ASP A 1 167 ? -7.004 -6.860 8.690 1.00 69.69 167 ASP A N 1
ATOM 1348 C CA . ASP A 1 167 ? -6.415 -8.167 9.005 1.00 69.69 167 ASP A CA 1
ATOM 1349 C C . ASP A 1 167 ? -6.943 -9.291 8.090 1.00 69.69 167 ASP A C 1
ATOM 1351 O O . ASP A 1 167 ? -6.171 -10.149 7.641 1.00 69.69 167 ASP A O 1
ATOM 1355 N N . GLU A 1 168 ? -8.226 -9.250 7.727 1.00 73.19 168 GLU A N 1
ATOM 1356 C CA . GLU A 1 168 ? -8.841 -10.095 6.694 1.00 73.19 168 GLU A CA 1
ATOM 1357 C C . GLU A 1 168 ? -8.213 -9.847 5.317 1.00 73.19 168 GLU A C 1
ATOM 1359 O O . GLU A 1 168 ? -7.885 -10.784 4.585 1.00 73.19 168 GLU A O 1
ATOM 1364 N N . ILE A 1 169 ? -7.959 -8.583 4.976 1.00 83.38 169 ILE A N 1
ATOM 1365 C CA . ILE A 1 169 ? -7.247 -8.214 3.752 1.00 83.38 169 ILE A CA 1
ATOM 1366 C C . ILE A 1 169 ? -5.824 -8.781 3.773 1.00 83.38 169 ILE A C 1
ATOM 1368 O O . ILE A 1 169 ? -5.401 -9.409 2.805 1.00 83.38 169 ILE A O 1
ATOM 1372 N N . LYS A 1 170 ? -5.085 -8.629 4.877 1.00 81.50 170 LYS A N 1
ATOM 1373 C CA . LYS A 1 170 ? -3.724 -9.173 5.023 1.00 81.50 170 LYS A CA 1
ATOM 1374 C C . LYS A 1 170 ? -3.687 -10.680 4.855 1.00 81.50 170 LYS A C 1
ATOM 1376 O O . LYS A 1 170 ? -2.808 -11.197 4.167 1.00 81.50 170 LYS A O 1
ATOM 1381 N N . THR A 1 171 ? -4.604 -11.386 5.508 1.00 81.56 171 THR A N 1
ATOM 1382 C CA . THR A 1 171 ? -4.701 -12.845 5.397 1.00 81.56 171 THR A CA 1
ATOM 1383 C C . THR A 1 171 ? -5.076 -13.259 3.981 1.00 81.56 171 THR A C 1
ATOM 1385 O O . THR A 1 171 ? -4.460 -14.177 3.447 1.00 81.56 171 THR A O 1
ATOM 1388 N N . THR A 1 172 ? -5.987 -12.540 3.326 1.00 86.31 172 THR A N 1
ATOM 1389 C CA . THR A 1 172 ? -6.337 -12.777 1.919 1.00 86.31 172 THR A CA 1
ATOM 1390 C C . THR A 1 172 ? -5.130 -12.588 1.002 1.00 86.31 172 THR A C 1
ATOM 1392 O O . THR A 1 172 ? -4.785 -13.508 0.268 1.00 86.31 172 THR A O 1
ATOM 1395 N N . ILE A 1 173 ? -4.420 -11.459 1.096 1.00 87.38 173 ILE A N 1
ATOM 1396 C CA . ILE A 1 173 ? -3.235 -11.178 0.271 1.00 87.38 173 ILE A CA 1
ATOM 1397 C C . ILE A 1 173 ? -2.139 -12.222 0.510 1.00 87.38 173 ILE A C 1
ATOM 1399 O O . ILE A 1 173 ? -1.578 -12.741 -0.449 1.00 87.38 173 ILE A O 1
ATOM 1403 N N . LYS A 1 174 ? -1.850 -12.579 1.769 1.00 85.38 174 LYS A N 1
ATOM 1404 C CA . LYS A 1 174 ? -0.828 -13.590 2.098 1.00 85.38 174 LYS A CA 1
ATOM 1405 C C . LYS A 1 174 ? -1.181 -14.990 1.593 1.00 85.38 174 LYS A C 1
ATOM 1407 O O . LYS A 1 174 ? -0.281 -15.733 1.226 1.00 85.38 174 LYS A O 1
ATOM 1412 N N . ASN A 1 175 ? -2.463 -15.352 1.592 1.00 85.56 175 ASN A N 1
ATOM 1413 C CA . ASN A 1 175 ? -2.909 -16.660 1.114 1.00 85.56 175 ASN A CA 1
ATOM 1414 C C . ASN A 1 175 ? -2.911 -16.747 -0.420 1.00 85.56 175 ASN A C 1
ATOM 1416 O O . ASN A 1 175 ? -2.637 -17.810 -0.967 1.00 85.56 175 ASN A O 1
ATOM 1420 N N . GLU A 1 176 ? -3.219 -15.648 -1.114 1.00 87.19 176 GLU A N 1
ATOM 1421 C CA . GLU A 1 176 ? -3.277 -15.609 -2.582 1.00 87.19 176 GLU A CA 1
ATOM 1422 C C . GLU A 1 176 ? -1.911 -15.324 -3.234 1.00 87.19 176 GLU A C 1
ATOM 1424 O O . GLU A 1 176 ? -1.666 -15.723 -4.375 1.00 87.19 176 GLU A O 1
ATOM 1429 N N . ILE A 1 177 ? -1.000 -14.642 -2.533 1.00 84.00 177 ILE A N 1
ATOM 1430 C CA . ILE A 1 177 ? 0.349 -14.326 -3.016 1.00 84.00 177 ILE A CA 1
ATOM 1431 C C . ILE A 1 177 ? 1.363 -15.217 -2.301 1.00 84.00 177 ILE A C 1
ATOM 1433 O O . ILE A 1 177 ? 1.909 -14.860 -1.260 1.00 84.00 177 ILE A O 1
ATOM 1437 N N . ASN A 1 178 ? 1.666 -16.365 -2.906 1.00 73.19 178 ASN A N 1
ATOM 1438 C CA . ASN A 1 178 ? 2.701 -17.287 -2.424 1.00 73.19 178 ASN A CA 1
ATOM 1439 C C . ASN A 1 178 ? 4.097 -17.001 -3.026 1.00 73.19 178 ASN A C 1
ATOM 1441 O O . ASN A 1 178 ? 4.968 -17.868 -3.051 1.00 73.19 178 ASN A O 1
ATOM 1445 N N . SER A 1 179 ? 4.306 -15.804 -3.578 1.00 76.81 179 SER A N 1
ATOM 1446 C CA . SER A 1 179 ? 5.517 -15.435 -4.319 1.00 76.81 179 SER A CA 1
ATOM 1447 C C . SER A 1 179 ? 6.178 -14.196 -3.732 1.00 76.81 179 SER A C 1
ATOM 1449 O O . SER A 1 179 ? 5.532 -13.318 -3.153 1.00 76.81 179 SER A O 1
ATOM 1451 N N . GLU A 1 180 ? 7.495 -14.099 -3.893 1.00 80.94 180 GLU A N 1
ATOM 1452 C CA . GLU A 1 180 ? 8.230 -12.933 -3.434 1.00 80.94 180 GLU A CA 1
ATOM 1453 C C . GLU A 1 180 ? 7.992 -11.733 -4.359 1.00 80.94 180 GLU A C 1
ATOM 1455 O O . GLU A 1 180 ? 8.408 -11.707 -5.512 1.00 80.94 180 GLU A O 1
ATOM 1460 N N . VAL A 1 181 ? 7.334 -10.702 -3.829 1.00 83.62 181 VAL A N 1
ATOM 1461 C CA . VAL A 1 181 ? 7.208 -9.413 -4.521 1.00 83.62 181 VAL A CA 1
ATOM 1462 C C . VAL A 1 181 ? 8.520 -8.633 -4.397 1.00 83.62 181 VAL A C 1
ATOM 1464 O O . VAL A 1 181 ? 8.872 -8.189 -3.297 1.00 83.62 181 VAL A O 1
ATOM 1467 N N . LEU A 1 182 ? 9.214 -8.451 -5.518 1.00 82.00 182 LEU A N 1
ATOM 1468 C CA . LEU A 1 182 ? 10.435 -7.652 -5.633 1.00 82.00 182 LEU A CA 1
ATOM 1469 C C . LEU A 1 182 ? 10.101 -6.256 -6.171 1.00 82.00 182 LEU A C 1
ATOM 1471 O O . LEU A 1 182 ? 9.307 -6.115 -7.098 1.00 82.00 182 LEU A O 1
ATOM 1475 N N . TYR A 1 183 ? 10.704 -5.223 -5.582 1.00 81.94 183 TYR A N 1
ATOM 1476 C CA . TYR A 1 183 ? 10.570 -3.839 -6.039 1.00 81.94 183 TYR A CA 1
ATOM 1477 C C . TYR A 1 183 ? 11.945 -3.304 -6.407 1.00 81.94 183 TYR A C 1
ATOM 1479 O O . TYR A 1 183 ? 12.786 -3.094 -5.533 1.00 81.94 183 TYR A O 1
ATOM 1487 N N . PHE A 1 184 ? 12.157 -3.100 -7.703 1.00 78.25 184 PHE A N 1
ATOM 1488 C CA . PHE A 1 184 ? 13.385 -2.526 -8.229 1.00 78.25 184 PHE A CA 1
ATOM 1489 C C . PHE A 1 184 ? 13.152 -1.039 -8.509 1.00 78.25 184 PHE A C 1
ATOM 1491 O O . PHE A 1 184 ? 12.302 -0.706 -9.340 1.00 78.25 184 PHE A O 1
ATOM 1498 N N . PRO A 1 185 ? 13.847 -0.131 -7.803 1.00 66.25 185 PRO A N 1
ATOM 1499 C CA . PRO A 1 185 ? 13.733 1.292 -8.072 1.00 66.25 185 PRO A CA 1
ATOM 1500 C C . PRO A 1 185 ? 14.275 1.615 -9.465 1.00 66.25 185 PRO A C 1
ATOM 1502 O O . PRO A 1 185 ? 15.134 0.921 -10.008 1.00 66.25 185 PRO A O 1
ATOM 1505 N N . THR A 1 186 ? 13.780 2.703 -10.052 1.00 69.06 186 THR A N 1
ATOM 1506 C CA . THR A 1 186 ? 14.324 3.188 -11.319 1.00 69.06 186 THR A CA 1
ATOM 1507 C C . THR A 1 186 ? 15.750 3.663 -11.120 1.00 69.06 186 THR A C 1
ATOM 1509 O O . THR A 1 186 ? 16.049 4.323 -10.126 1.00 69.06 186 THR A O 1
ATOM 1512 N N . TYR A 1 187 ? 16.568 3.436 -12.132 1.00 65.81 187 TYR A N 1
ATOM 1513 C CA . TYR A 1 187 ? 17.949 3.876 -12.210 1.00 65.81 187 TYR A CA 1
ATOM 1514 C C . TYR A 1 187 ? 18.171 5.339 -11.749 1.00 65.81 187 TYR A C 1
ATOM 1516 O O . TYR A 1 187 ? 18.923 5.584 -10.810 1.00 65.81 187 TYR A O 1
ATOM 1524 N N . ARG A 1 188 ? 17.378 6.290 -12.273 1.00 65.44 188 ARG A N 1
ATOM 1525 C CA . ARG A 1 188 ? 17.375 7.710 -11.851 1.00 65.44 188 ARG A CA 1
ATOM 1526 C C . ARG A 1 188 ? 17.247 7.908 -10.333 1.00 65.44 188 ARG A C 1
ATOM 1528 O O . ARG A 1 188 ? 17.847 8.813 -9.769 1.00 65.44 188 ARG A O 1
ATOM 1535 N N . ARG A 1 189 ? 16.427 7.091 -9.669 1.00 67.00 189 ARG A N 1
ATOM 1536 C CA . ARG A 1 189 ? 16.135 7.227 -8.236 1.00 67.00 189 ARG A CA 1
ATOM 1537 C C . ARG A 1 189 ? 17.301 6.749 -7.373 1.00 67.00 189 ARG A C 1
ATOM 1539 O O . ARG A 1 189 ? 17.562 7.351 -6.341 1.00 67.00 189 ARG A O 1
ATOM 1546 N N . ILE A 1 190 ? 17.999 5.707 -7.826 1.00 66.62 190 ILE A N 1
ATOM 1547 C CA . ILE A 1 190 ? 19.205 5.184 -7.177 1.00 66.62 190 ILE A CA 1
ATOM 1548 C C . ILE A 1 190 ? 20.321 6.240 -7.220 1.00 66.62 190 ILE A C 1
ATOM 1550 O O . ILE A 1 190 ? 20.944 6.510 -6.197 1.00 66.62 190 ILE A O 1
ATOM 1554 N N . GLU A 1 191 ? 20.532 6.884 -8.373 1.00 60.28 191 GLU A N 1
ATOM 1555 C CA . GLU A 1 191 ? 21.524 7.959 -8.523 1.00 60.28 191 GLU A CA 1
ATOM 1556 C C . GLU A 1 191 ? 21.185 9.198 -7.683 1.00 60.28 191 GLU A C 1
ATOM 1558 O O . GLU A 1 191 ? 22.052 9.725 -6.984 1.00 60.28 191 GLU A O 1
ATOM 1563 N N . GLU A 1 192 ? 19.923 9.647 -7.702 1.00 63.06 192 GLU A N 1
ATOM 1564 C CA . GLU A 1 192 ? 19.465 10.772 -6.877 1.00 63.06 192 GLU A CA 1
ATOM 1565 C C . GLU A 1 192 ? 19.704 10.490 -5.379 1.00 63.06 192 GLU A C 1
ATOM 1567 O O . GLU A 1 192 ? 20.270 11.329 -4.682 1.00 63.06 192 GLU A O 1
ATOM 1572 N N . GLU A 1 193 ? 19.346 9.307 -4.868 1.00 62.22 193 GLU A N 1
ATOM 1573 C CA . GLU A 1 193 ? 19.556 8.945 -3.455 1.00 62.22 193 GLU A CA 1
ATOM 1574 C C . GLU A 1 193 ? 21.045 8.847 -3.072 1.00 62.22 193 GLU A C 1
ATOM 1576 O O . GLU A 1 193 ? 21.432 9.357 -2.021 1.00 62.22 193 GLU A O 1
ATOM 1581 N N . LEU A 1 194 ? 21.898 8.282 -3.931 1.00 59.06 194 LEU A N 1
ATOM 1582 C CA . LEU A 1 194 ? 23.352 8.205 -3.714 1.00 59.06 194 LEU A CA 1
ATOM 1583 C C . LEU A 1 194 ? 24.035 9.580 -3.748 1.00 59.06 194 LEU A C 1
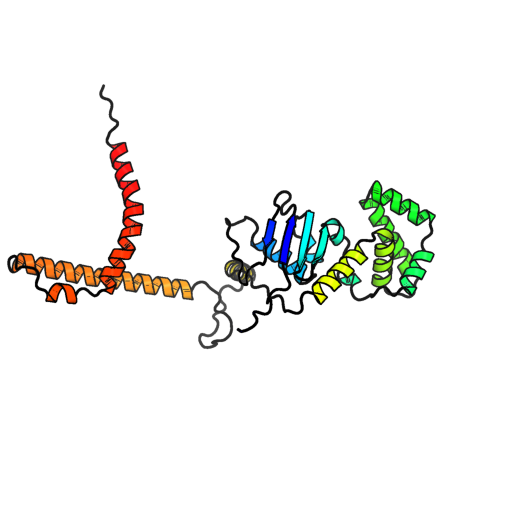ATOM 1585 O O . LEU A 1 194 ? 24.888 9.869 -2.905 1.00 59.06 194 LEU A O 1
ATOM 1589 N N . SER A 1 195 ? 23.637 10.442 -4.687 1.00 58.34 195 SER A N 1
ATOM 1590 C CA . SER A 1 195 ? 24.142 11.816 -4.786 1.00 58.34 195 SER A CA 1
ATOM 1591 C C . SER A 1 195 ? 23.782 12.646 -3.544 1.00 58.34 195 SER A C 1
ATOM 1593 O O . SER A 1 195 ? 24.630 13.356 -3.002 1.00 58.34 195 SER A O 1
ATOM 1595 N N . ASN A 1 196 ? 22.564 12.469 -3.018 1.00 56.09 196 ASN A N 1
ATOM 1596 C CA . ASN A 1 196 ? 22.083 13.126 -1.800 1.00 56.09 196 ASN A CA 1
ATOM 1597 C C . ASN A 1 196 ? 22.752 12.606 -0.514 1.00 56.09 196 ASN A C 1
ATOM 1599 O O . ASN A 1 196 ? 22.807 13.329 0.478 1.00 56.09 196 ASN A O 1
ATOM 1603 N N . LEU A 1 197 ? 23.284 11.378 -0.519 1.00 60.72 197 LEU A N 1
ATOM 1604 C CA . LEU A 1 197 ? 24.035 10.785 0.598 1.00 60.72 197 LEU A CA 1
ATOM 1605 C C . LEU A 1 197 ? 25.502 11.252 0.667 1.00 60.72 197 LEU A C 1
ATOM 1607 O O . LEU A 1 197 ? 26.256 10.775 1.513 1.00 60.72 197 LEU A O 1
ATOM 1611 N N . GLY A 1 198 ? 25.929 12.172 -0.205 1.00 50.47 198 GLY A N 1
ATOM 1612 C CA . GLY A 1 198 ? 27.302 12.686 -0.226 1.00 50.47 198 GLY A CA 1
ATOM 1613 C C . GLY A 1 198 ? 28.335 11.678 -0.739 1.00 50.47 198 GLY A C 1
ATOM 1614 O O . GLY A 1 198 ? 29.532 11.946 -0.674 1.00 50.47 198 GLY A O 1
ATOM 1615 N N . ALA A 1 199 ? 27.894 10.543 -1.293 1.00 53.06 199 ALA A N 1
ATOM 1616 C CA . ALA A 1 199 ? 28.742 9.508 -1.883 1.00 53.06 199 ALA A CA 1
ATOM 1617 C C . ALA A 1 199 ? 29.193 9.887 -3.306 1.00 53.06 199 ALA A C 1
ATOM 1619 O O . ALA A 1 199 ? 29.149 9.083 -4.238 1.00 53.06 199 ALA A O 1
ATOM 1620 N N . GLY A 1 200 ? 29.617 11.139 -3.489 1.00 46.41 200 GLY A N 1
ATOM 1621 C CA . GLY A 1 200 ? 30.275 11.572 -4.711 1.00 46.41 200 GLY A CA 1
ATOM 1622 C C . GLY A 1 200 ? 31.594 10.819 -4.856 1.00 46.41 200 GLY A C 1
ATOM 1623 O O . GLY A 1 200 ? 32.563 11.164 -4.189 1.00 46.41 200 GLY A O 1
ATOM 1624 N N . LYS A 1 201 ? 31.611 9.825 -5.751 1.00 50.81 201 LYS A N 1
ATOM 1625 C CA . LYS A 1 201 ? 32.768 9.006 -6.153 1.00 50.81 201 LYS A CA 1
ATOM 1626 C C . LYS A 1 201 ? 33.230 7.978 -5.117 1.00 50.81 201 LYS A C 1
ATOM 1628 O O . LYS A 1 201 ? 34.295 8.105 -4.522 1.00 50.81 201 LYS A O 1
ATOM 1633 N N . ILE A 1 202 ? 32.480 6.887 -4.981 1.00 48.59 202 ILE A N 1
ATOM 1634 C CA . ILE A 1 202 ? 33.117 5.620 -4.610 1.00 48.59 202 ILE A CA 1
ATOM 1635 C C . ILE A 1 202 ? 33.697 5.052 -5.908 1.00 48.59 202 ILE A C 1
ATOM 1637 O O . ILE A 1 202 ? 32.961 4.522 -6.735 1.00 48.59 202 ILE A O 1
ATOM 1641 N N . GLU A 1 203 ? 35.009 5.199 -6.109 1.00 48.62 203 GLU A N 1
ATOM 1642 C CA . GLU A 1 203 ? 35.739 4.394 -7.092 1.00 48.62 203 GLU A CA 1
ATOM 1643 C C . GLU A 1 203 ? 35.673 2.935 -6.628 1.00 48.62 203 GLU A C 1
ATOM 1645 O O . GLU A 1 203 ? 36.477 2.471 -5.819 1.00 48.62 203 GLU A O 1
ATOM 1650 N N . LEU A 1 204 ? 34.653 2.215 -7.092 1.00 48.38 204 LEU A N 1
ATOM 1651 C CA . LEU A 1 204 ? 34.576 0.773 -6.922 1.00 48.38 204 LEU A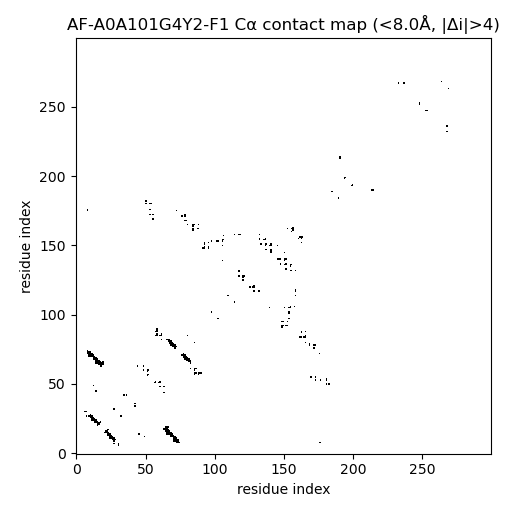 CA 1
ATOM 1652 C C . LEU A 1 204 ? 35.728 0.157 -7.724 1.00 48.38 204 LEU A C 1
ATOM 1654 O O . LEU A 1 204 ? 35.892 0.425 -8.917 1.00 48.38 204 LEU A O 1
ATOM 1658 N N . ALA A 1 205 ? 36.566 -0.622 -7.039 1.00 44.34 205 ALA A N 1
ATOM 1659 C CA . ALA A 1 205 ? 37.723 -1.278 -7.626 1.00 44.34 205 ALA A CA 1
ATOM 1660 C C . ALA A 1 205 ? 37.303 -2.082 -8.870 1.00 44.34 205 ALA A C 1
ATOM 1662 O O . ALA A 1 205 ? 36.387 -2.900 -8.815 1.00 44.34 205 ALA A O 1
ATOM 1663 N N . LYS A 1 206 ? 37.997 -1.843 -9.990 1.00 47.31 206 LYS A N 1
ATOM 1664 C CA . LYS A 1 206 ? 37.673 -2.328 -11.346 1.00 47.31 206 LYS A CA 1
ATOM 1665 C C . LYS A 1 206 ? 37.551 -3.855 -11.515 1.00 47.31 206 LYS A C 1
ATOM 1667 O O . LYS A 1 206 ? 37.154 -4.290 -12.591 1.00 47.31 206 LYS A O 1
ATOM 1672 N N . ASP A 1 207 ? 37.863 -4.651 -10.494 1.00 42.59 207 ASP A N 1
ATOM 1673 C CA . ASP A 1 207 ? 37.917 -6.116 -10.577 1.00 42.59 207 ASP A CA 1
ATOM 1674 C C . ASP A 1 207 ? 36.736 -6.854 -9.928 1.00 42.59 207 ASP A C 1
ATOM 1676 O O . ASP A 1 207 ? 36.604 -8.067 -10.118 1.00 42.59 207 ASP A O 1
ATOM 1680 N N . ASP A 1 208 ? 35.831 -6.168 -9.223 1.00 39.38 208 ASP A N 1
ATOM 1681 C CA . ASP A 1 208 ? 34.683 -6.842 -8.613 1.00 39.38 208 ASP A CA 1
ATOM 1682 C C . ASP A 1 208 ? 33.508 -6.936 -9.603 1.00 39.38 208 ASP A C 1
ATOM 1684 O O . ASP A 1 208 ? 32.672 -6.046 -9.738 1.00 39.38 208 ASP A O 1
ATOM 1688 N N . LYS A 1 209 ? 33.418 -8.066 -10.319 1.00 43.66 209 LYS A N 1
ATOM 1689 C CA . LYS A 1 209 ? 32.305 -8.422 -11.234 1.00 43.66 209 LYS A CA 1
ATOM 1690 C C . LYS A 1 209 ? 30.964 -8.669 -10.522 1.00 43.66 209 LYS A C 1
ATOM 1692 O O . LYS A 1 209 ? 30.060 -9.297 -11.077 1.00 43.66 209 LYS A O 1
ATOM 1697 N N . ARG A 1 210 ? 30.832 -8.250 -9.269 1.00 40.06 210 ARG A N 1
ATOM 1698 C CA . ARG A 1 210 ? 29.633 -8.402 -8.453 1.00 40.06 210 ARG A CA 1
ATOM 1699 C C . ARG A 1 210 ? 29.340 -7.047 -7.845 1.00 40.06 210 ARG A C 1
ATOM 1701 O O . ARG A 1 210 ? 30.213 -6.486 -7.208 1.00 40.06 210 ARG A O 1
ATOM 1708 N N . LEU A 1 211 ? 28.087 -6.620 -7.988 1.00 42.09 211 LEU A N 1
ATOM 1709 C CA . LEU A 1 211 ? 27.510 -5.344 -7.552 1.00 42.09 211 LEU A CA 1
ATOM 1710 C C . LEU A 1 211 ? 27.544 -4.297 -8.662 1.00 42.09 211 LEU A C 1
ATOM 1712 O O . LEU A 1 211 ? 28.503 -3.560 -8.817 1.00 42.09 211 LEU A O 1
ATOM 1716 N N . ILE A 1 212 ? 26.459 -4.317 -9.444 1.00 47.41 212 ILE A N 1
ATOM 1717 C CA . ILE A 1 212 ? 25.791 -3.164 -10.062 1.00 47.41 212 ILE A CA 1
ATOM 1718 C C . ILE A 1 212 ? 26.740 -1.970 -10.262 1.00 47.41 212 ILE A C 1
ATOM 1720 O O . ILE A 1 212 ? 27.007 -1.227 -9.324 1.00 47.41 212 ILE A O 1
ATOM 1724 N N . GLN A 1 213 ? 27.241 -1.775 -11.481 1.00 47.41 213 GLN A N 1
ATOM 1725 C CA . GLN A 1 213 ? 27.900 -0.519 -11.834 1.00 47.41 213 GLN A CA 1
ATOM 1726 C C . GLN A 1 213 ? 26.852 0.598 -11.742 1.00 47.41 213 GLN A C 1
ATOM 1728 O O . GLN A 1 213 ? 25.823 0.557 -12.413 1.00 47.41 213 GLN A O 1
ATOM 1733 N N . PHE A 1 214 ? 27.069 1.529 -10.814 1.00 48.53 214 PHE A N 1
ATOM 1734 C CA . PHE A 1 214 ? 26.188 2.664 -10.555 1.00 48.53 214 PHE A CA 1
ATOM 1735 C C . PHE A 1 214 ? 26.769 3.896 -11.269 1.00 48.53 214 PHE A C 1
ATOM 1737 O O . PHE A 1 214 ? 27.892 4.293 -10.976 1.00 48.53 214 PHE A O 1
ATOM 1744 N N . GLY A 1 215 ? 26.019 4.485 -12.199 1.00 53.19 215 GLY A N 1
ATOM 1745 C CA . GLY A 1 215 ? 26.411 5.598 -13.082 1.00 53.19 215 GLY A CA 1
ATOM 1746 C C . GLY A 1 215 ? 26.053 5.305 -14.555 1.00 53.19 215 GLY A C 1
ATOM 1747 O O . GLY A 1 215 ? 26.180 4.168 -14.989 1.00 53.19 215 GLY A O 1
ATOM 1748 N N . MET A 1 216 ? 25.594 6.299 -15.336 1.00 61.81 216 MET A N 1
ATOM 1749 C CA . MET A 1 216 ? 25.429 6.158 -16.804 1.00 61.81 216 MET A CA 1
ATOM 1750 C C . MET A 1 216 ? 26.778 6.166 -17.535 1.00 61.81 216 MET A C 1
ATOM 1752 O O . MET A 1 216 ? 26.819 6.270 -18.753 1.00 61.81 216 MET A O 1
ATOM 1756 N N . GLU A 1 217 ? 27.894 6.113 -16.814 1.00 61.66 217 GLU A N 1
ATOM 1757 C CA . GLU A 1 217 ? 29.239 6.317 -17.347 1.00 61.66 217 GLU A CA 1
ATOM 1758 C C . GLU A 1 217 ? 29.650 5.213 -18.326 1.00 61.66 217 GLU A C 1
ATOM 1760 O O . GLU A 1 217 ? 30.296 5.496 -19.333 1.00 61.66 217 GLU A O 1
ATOM 1765 N N . ASP A 1 218 ? 29.245 3.969 -18.071 1.00 59.09 218 ASP A N 1
ATOM 1766 C CA . ASP A 1 218 ? 29.476 2.822 -18.951 1.00 59.09 218 ASP A CA 1
ATOM 1767 C C . ASP A 1 218 ? 28.645 2.930 -20.241 1.00 59.09 218 ASP A C 1
ATOM 1769 O O . ASP A 1 218 ? 29.162 2.738 -21.346 1.00 59.09 218 ASP A O 1
ATOM 1773 N N . VAL A 1 219 ? 27.377 3.327 -20.124 1.00 65.50 219 VAL A N 1
ATOM 1774 C CA . VAL A 1 219 ? 26.481 3.579 -21.254 1.00 65.50 219 VAL A CA 1
ATOM 1775 C C . VAL A 1 219 ? 26.951 4.796 -22.051 1.00 65.50 219 VAL A C 1
ATOM 1777 O O . VAL A 1 219 ? 27.028 4.728 -23.275 1.00 65.50 219 VAL A O 1
ATOM 1780 N N . GLU A 1 220 ? 27.336 5.888 -21.394 1.00 67.88 220 GLU A N 1
ATOM 1781 C CA . GLU A 1 220 ? 27.900 7.087 -22.017 1.00 67.88 220 GLU A CA 1
ATOM 1782 C C . GLU A 1 220 ? 29.223 6.790 -22.718 1.00 67.88 220 GLU A C 1
ATOM 1784 O O . GLU A 1 220 ? 29.443 7.269 -23.831 1.00 67.88 220 GLU A O 1
ATOM 1789 N N . ALA A 1 221 ? 30.102 5.992 -22.106 1.00 76.44 221 ALA A N 1
ATOM 1790 C CA . ALA A 1 221 ? 31.341 5.548 -22.732 1.00 76.44 221 ALA A CA 1
ATOM 1791 C C . ALA A 1 221 ? 31.047 4.695 -23.971 1.00 76.44 221 ALA A C 1
ATOM 1793 O O . ALA A 1 221 ? 31.652 4.903 -25.022 1.00 76.44 221 ALA A O 1
ATOM 1794 N N . THR A 1 222 ? 30.067 3.796 -23.884 1.00 71.94 222 THR A N 1
ATOM 1795 C CA . THR A 1 222 ? 29.628 2.977 -25.019 1.00 71.94 222 THR A CA 1
ATOM 1796 C C . THR A 1 222 ? 29.061 3.851 -26.138 1.00 71.94 222 THR A C 1
ATOM 1798 O O . THR A 1 222 ? 29.461 3.705 -27.291 1.00 71.94 222 THR A O 1
ATOM 1801 N N . PHE A 1 223 ? 28.209 4.826 -25.815 1.00 74.75 223 PHE A N 1
ATOM 1802 C CA . PHE A 1 223 ? 27.691 5.795 -26.781 1.00 74.75 223 PHE A CA 1
ATOM 1803 C C . PHE A 1 223 ? 28.806 6.628 -27.415 1.00 74.75 223 PHE A C 1
ATOM 1805 O O . PHE A 1 223 ? 28.817 6.789 -28.633 1.00 74.75 223 PHE A O 1
ATOM 1812 N N . LYS A 1 224 ? 29.771 7.119 -26.630 1.00 83.62 224 LYS A N 1
ATOM 1813 C CA . LYS A 1 224 ? 30.940 7.846 -27.149 1.00 83.62 224 LYS A CA 1
ATOM 1814 C C . LYS A 1 224 ? 31.752 6.982 -28.110 1.00 83.62 224 LYS A C 1
ATOM 1816 O O . LYS A 1 224 ? 32.104 7.464 -29.181 1.00 83.62 224 LYS A O 1
ATOM 1821 N N . ASN A 1 225 ? 31.990 5.716 -27.776 1.00 85.31 225 ASN A N 1
ATOM 1822 C CA . ASN A 1 225 ? 32.718 4.785 -28.639 1.00 85.31 225 ASN A CA 1
ATOM 1823 C C . ASN A 1 225 ? 31.968 4.509 -29.948 1.00 85.31 225 ASN A C 1
ATOM 1825 O O . ASN A 1 225 ? 32.576 4.522 -31.015 1.00 85.31 225 ASN A O 1
ATOM 1829 N N . ILE A 1 226 ? 30.646 4.325 -29.887 1.00 82.62 226 ILE A N 1
ATOM 1830 C CA . ILE A 1 226 ? 29.806 4.163 -31.081 1.00 82.62 226 ILE A CA 1
ATOM 1831 C C . ILE A 1 226 ? 29.862 5.429 -31.947 1.00 82.62 226 ILE A C 1
ATOM 1833 O O . ILE A 1 226 ? 30.047 5.336 -33.156 1.00 82.62 226 ILE A O 1
ATOM 1837 N N . ILE A 1 227 ? 29.755 6.617 -31.346 1.00 83.06 227 ILE A N 1
ATOM 1838 C CA . ILE A 1 227 ? 29.833 7.898 -32.064 1.00 83.06 227 ILE A CA 1
ATOM 1839 C C . ILE A 1 227 ? 31.202 8.078 -32.729 1.00 83.06 227 ILE A C 1
ATOM 1841 O O . ILE A 1 227 ? 31.260 8.504 -33.881 1.00 83.06 227 ILE A O 1
ATOM 1845 N N . LEU A 1 228 ? 32.291 7.744 -32.031 1.00 85.75 228 LEU A N 1
ATOM 1846 C CA . LEU A 1 228 ? 33.644 7.783 -32.589 1.00 85.75 228 LEU A CA 1
ATOM 1847 C C . LEU A 1 228 ? 33.779 6.818 -33.768 1.00 85.75 228 LEU A C 1
ATOM 1849 O O . LEU A 1 228 ? 34.199 7.236 -34.839 1.00 85.75 228 LEU A O 1
ATOM 1853 N N . SER A 1 229 ? 33.307 5.579 -33.626 1.00 82.12 229 SER A N 1
ATOM 1854 C CA . SER A 1 229 ? 33.331 4.593 -34.710 1.00 82.12 229 SER A CA 1
ATOM 1855 C C . SER A 1 229 ? 32.526 5.039 -35.937 1.00 82.12 229 SER A C 1
ATOM 1857 O O . SER A 1 229 ? 32.989 4.874 -37.067 1.00 82.12 229 SER A O 1
ATOM 1859 N N . ILE A 1 230 ? 31.354 5.652 -35.737 1.00 81.12 230 ILE A N 1
ATOM 1860 C CA . ILE A 1 230 ? 30.555 6.228 -36.828 1.00 81.12 230 ILE A CA 1
ATOM 1861 C C . ILE A 1 230 ? 31.320 7.367 -37.504 1.00 81.12 230 ILE A C 1
ATOM 1863 O O . ILE A 1 230 ? 31.341 7.446 -38.731 1.00 81.12 230 ILE A O 1
ATOM 1867 N N . LYS A 1 231 ? 31.943 8.250 -36.716 1.00 81.88 231 LYS A N 1
ATOM 1868 C CA . LYS A 1 231 ? 32.718 9.381 -37.228 1.00 81.88 231 LYS A CA 1
ATOM 1869 C C . LYS A 1 231 ? 33.904 8.907 -38.066 1.00 81.88 231 LYS A C 1
ATOM 1871 O O . LYS A 1 231 ? 34.081 9.406 -39.173 1.00 81.88 231 LYS A O 1
ATOM 1876 N N . ASP A 1 232 ? 34.668 7.943 -37.567 1.00 82.38 232 ASP A N 1
ATOM 1877 C CA . ASP A 1 232 ? 35.845 7.413 -38.255 1.00 82.38 232 ASP A CA 1
ATOM 1878 C C . ASP A 1 232 ? 35.435 6.694 -39.546 1.00 82.38 232 ASP A C 1
ATOM 1880 O O . ASP A 1 232 ? 35.956 7.008 -40.613 1.00 82.38 232 ASP A O 1
ATOM 1884 N N . SER A 1 233 ? 34.390 5.859 -39.489 1.00 74.56 233 SER A N 1
ATOM 1885 C CA . SER A 1 233 ? 33.838 5.186 -40.678 1.00 74.56 233 SER A CA 1
ATOM 1886 C C . SER A 1 233 ? 33.331 6.179 -41.732 1.00 74.56 233 SER A C 1
ATOM 1888 O O . SER A 1 233 ? 33.471 5.948 -42.931 1.00 74.56 233 SER A O 1
ATOM 1890 N N . ALA A 1 234 ? 32.732 7.296 -41.305 1.00 77.62 234 ALA A N 1
ATOM 1891 C CA . ALA A 1 234 ? 32.257 8.336 -42.213 1.00 77.62 234 ALA A CA 1
ATOM 1892 C C . ALA A 1 234 ? 33.412 9.114 -42.862 1.00 77.62 234 ALA A C 1
ATOM 1894 O O . ALA A 1 234 ? 33.334 9.431 -44.047 1.00 77.62 234 ALA A O 1
ATOM 1895 N N . ILE A 1 235 ? 34.477 9.413 -42.110 1.00 77.81 235 ILE A N 1
ATOM 1896 C CA . ILE A 1 235 ? 35.675 10.086 -42.633 1.00 77.81 235 ILE A CA 1
ATOM 1897 C C . ILE A 1 235 ? 36.410 9.182 -43.627 1.00 77.81 235 ILE A C 1
ATOM 1899 O O . ILE A 1 235 ? 36.806 9.656 -44.694 1.00 77.81 235 ILE A O 1
ATOM 1903 N N . GLU A 1 236 ? 36.557 7.894 -43.307 1.00 77.62 236 GLU A N 1
ATOM 1904 C CA . GLU A 1 236 ? 37.153 6.900 -44.204 1.00 77.62 236 GLU A CA 1
ATOM 1905 C C . GLU A 1 236 ? 36.344 6.782 -45.497 1.00 77.62 236 GLU A C 1
ATOM 1907 O O . GLU A 1 236 ? 36.886 7.017 -46.576 1.00 77.62 236 GLU A O 1
ATOM 1912 N N . GLY A 1 237 ? 35.032 6.543 -45.395 1.00 72.81 237 GLY A N 1
ATOM 1913 C CA . GLY A 1 237 ? 34.164 6.424 -46.567 1.00 72.81 237 GLY A CA 1
ATOM 1914 C C . GLY A 1 237 ? 34.118 7.699 -47.414 1.00 72.81 237 GLY A C 1
ATOM 1915 O O . GLY A 1 237 ? 34.121 7.628 -48.639 1.00 72.81 237 GLY A O 1
ATOM 1916 N N . PHE A 1 238 ? 34.127 8.885 -46.796 1.00 73.56 238 PHE A N 1
ATOM 1917 C CA . PHE A 1 238 ? 34.180 10.150 -47.535 1.00 73.56 238 PHE A CA 1
ATOM 1918 C C . PHE A 1 238 ? 35.508 10.334 -48.277 1.00 73.56 238 PHE A C 1
ATOM 1920 O O . PHE A 1 238 ? 35.515 10.789 -49.422 1.00 73.56 238 PHE A O 1
ATOM 1927 N N . SER A 1 239 ? 36.625 9.978 -47.643 1.00 75.56 239 SER A N 1
ATOM 1928 C CA . SER A 1 239 ? 37.954 10.069 -48.255 1.00 75.56 239 SER A CA 1
ATOM 1929 C C . SER A 1 239 ? 38.095 9.093 -49.423 1.00 75.56 239 SER A C 1
ATOM 1931 O O . SER A 1 239 ? 38.617 9.472 -50.467 1.00 75.56 239 SER A O 1
ATOM 1933 N N . GLU A 1 240 ? 37.568 7.877 -49.276 1.00 72.56 240 GLU A N 1
ATOM 1934 C CA . GLU A 1 240 ? 37.556 6.847 -50.318 1.00 72.56 240 GLU A CA 1
ATOM 1935 C C . GLU A 1 240 ? 36.702 7.278 -51.519 1.00 72.56 240 GLU A C 1
ATOM 1937 O O . GLU A 1 240 ? 37.209 7.340 -52.637 1.00 72.56 240 GLU A O 1
ATOM 1942 N N . ILE A 1 241 ? 35.457 7.718 -51.288 1.00 73.38 241 ILE A N 1
ATOM 1943 C CA . ILE A 1 241 ? 34.567 8.224 -52.349 1.00 73.38 241 ILE A CA 1
ATOM 1944 C C . ILE A 1 241 ? 35.183 9.433 -53.061 1.00 73.38 241 ILE A C 1
ATOM 1946 O O . ILE A 1 241 ? 35.107 9.545 -54.283 1.00 73.38 241 ILE A O 1
ATOM 1950 N N . THR A 1 242 ? 35.786 10.361 -52.314 1.00 71.62 242 THR A N 1
ATOM 1951 C CA . THR A 1 242 ? 36.394 11.560 -52.907 1.00 71.62 242 THR A CA 1
ATOM 1952 C C . THR A 1 242 ? 37.631 11.203 -53.727 1.00 71.62 242 THR A C 1
ATOM 1954 O O . THR A 1 242 ? 37.798 11.737 -54.822 1.00 71.62 242 THR A O 1
ATOM 1957 N N . GLY A 1 243 ? 38.472 10.290 -53.233 1.00 72.38 243 GLY A N 1
ATOM 1958 C CA . GLY A 1 243 ? 39.643 9.793 -53.953 1.00 72.38 243 GLY A CA 1
ATOM 1959 C C . GLY A 1 243 ? 39.263 9.064 -55.241 1.00 72.38 243 GLY A C 1
ATOM 1960 O O . GLY A 1 243 ? 39.829 9.350 -56.294 1.00 72.38 243 GLY A O 1
ATOM 1961 N N . GLU A 1 244 ? 38.252 8.195 -55.191 1.00 65.50 244 GLU A N 1
ATOM 1962 C CA . GLU A 1 244 ? 37.756 7.488 -56.375 1.00 65.50 244 GLU A CA 1
ATOM 1963 C C . GLU A 1 244 ? 37.087 8.431 -57.379 1.00 65.50 244 GLU A C 1
ATOM 1965 O O . GLU A 1 244 ? 37.371 8.337 -58.572 1.00 65.50 244 GLU A O 1
ATOM 1970 N N . MET A 1 245 ? 36.266 9.390 -56.931 1.00 68.94 245 MET A N 1
ATOM 1971 C CA . MET A 1 245 ? 35.700 10.398 -57.835 1.00 68.94 245 MET A CA 1
ATOM 1972 C C . MET A 1 245 ? 36.799 11.232 -58.498 1.00 68.94 245 MET A C 1
ATOM 1974 O O . MET A 1 245 ? 36.735 11.476 -59.699 1.00 68.94 245 MET A O 1
ATOM 1978 N N . GLN A 1 246 ? 37.827 11.646 -57.753 1.00 62.00 246 GLN A N 1
ATOM 1979 C CA . GLN A 1 246 ? 38.972 12.352 -58.330 1.00 62.00 246 GLN A CA 1
ATOM 1980 C C . GLN A 1 246 ? 39.724 11.489 -59.350 1.00 62.00 246 GLN A C 1
ATOM 1982 O O . GLN A 1 246 ? 40.058 12.003 -60.415 1.00 62.00 246 GLN A O 1
ATOM 1987 N N . SER A 1 247 ? 39.923 10.193 -59.083 1.00 61.81 247 SER A N 1
ATOM 1988 C CA . SER A 1 247 ? 40.505 9.257 -60.058 1.00 61.81 247 SER A CA 1
ATOM 1989 C C . SER A 1 247 ? 39.649 9.173 -61.321 1.00 61.81 247 SER A C 1
ATOM 1991 O O . SER A 1 247 ? 40.170 9.324 -62.415 1.00 61.81 247 SER A O 1
ATOM 1993 N N . GLN A 1 2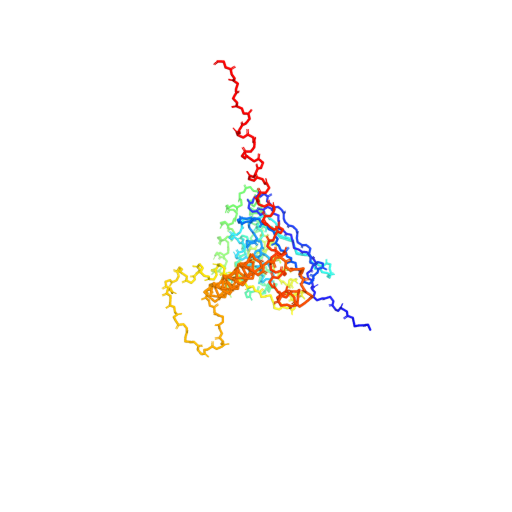48 ? 38.321 9.057 -61.197 1.00 61.84 248 GLN A N 1
ATOM 1994 C CA . GLN A 1 248 ? 37.405 9.033 -62.347 1.00 61.84 248 GLN A CA 1
ATOM 1995 C C . GLN A 1 248 ? 37.432 10.330 -63.173 1.00 61.84 248 GLN A C 1
ATOM 1997 O O . GLN A 1 248 ? 37.282 10.289 -64.395 1.00 61.84 248 GLN A O 1
ATOM 2002 N N . TYR A 1 249 ? 37.626 11.486 -62.529 1.00 63.78 249 TYR A N 1
ATOM 2003 C CA . TYR A 1 249 ? 37.785 12.767 -63.224 1.00 63.78 249 TYR A CA 1
ATOM 2004 C C . TYR A 1 249 ? 39.140 12.894 -63.935 1.00 63.78 249 TYR A C 1
ATOM 2006 O O . TYR A 1 249 ? 39.205 13.531 -64.986 1.00 63.78 249 TYR A O 1
ATOM 2014 N N . VAL A 1 250 ? 40.207 12.317 -63.373 1.00 63.25 250 VAL A N 1
ATOM 2015 C CA . VAL A 1 250 ? 41.573 12.377 -63.922 1.00 63.25 250 VAL A CA 1
ATOM 2016 C C . VAL A 1 250 ? 41.795 11.337 -65.025 1.00 63.25 250 VAL A C 1
ATOM 2018 O O . VAL A 1 250 ? 42.398 11.667 -66.044 1.00 63.25 250 VAL A O 1
ATOM 2021 N N . ASP A 1 251 ? 41.272 10.121 -64.862 1.00 59.81 251 ASP A N 1
ATOM 2022 C CA . ASP A 1 251 ? 41.479 8.995 -65.785 1.00 59.81 251 ASP A CA 1
ATOM 2023 C C . ASP A 1 251 ? 40.529 9.018 -66.998 1.00 59.81 251 ASP A C 1
ATOM 2025 O O . ASP A 1 251 ? 40.714 8.270 -67.957 1.00 59.81 251 ASP A O 1
ATOM 2029 N N . GLY A 1 252 ? 39.544 9.924 -67.000 1.00 51.53 252 GLY A N 1
ATOM 2030 C CA . GLY A 1 252 ? 38.497 9.993 -68.016 1.00 51.53 252 GLY A CA 1
ATOM 2031 C C . GLY A 1 252 ? 37.422 8.931 -67.774 1.00 51.53 252 GLY A C 1
ATOM 2032 O O . GLY A 1 252 ? 37.721 7.769 -67.524 1.00 51.53 252 GLY A O 1
ATOM 2033 N N . LEU A 1 25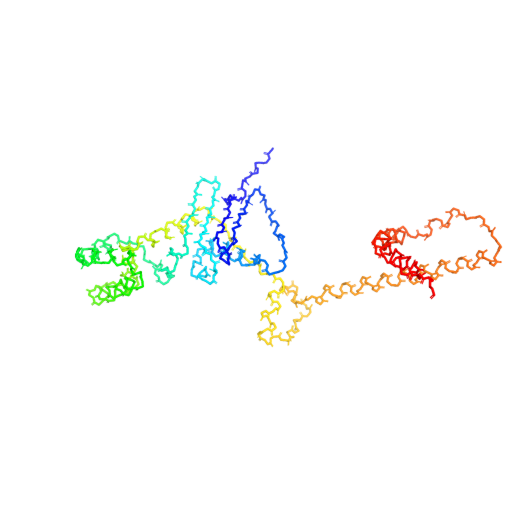3 ? 36.154 9.350 -67.821 1.00 56.00 253 LEU A N 1
ATOM 2034 C CA . LEU A 1 253 ? 34.968 8.560 -67.458 1.00 56.00 253 LEU A CA 1
ATOM 2035 C C . LEU A 1 253 ? 34.965 7.143 -68.070 1.00 56.00 253 LEU A C 1
ATOM 2037 O O . LEU A 1 253 ? 34.508 6.951 -69.198 1.00 56.00 253 LEU A O 1
ATOM 2041 N N . HIS A 1 254 ? 35.405 6.148 -67.302 1.00 53.53 254 HIS A N 1
ATOM 2042 C CA . HIS A 1 254 ? 35.140 4.739 -67.576 1.00 53.53 254 HIS A CA 1
ATOM 2043 C C . HIS A 1 254 ? 33.845 4.307 -66.873 1.00 53.53 254 HIS A C 1
ATOM 2045 O O . HIS A 1 254 ? 33.554 4.737 -65.755 1.00 53.53 254 HIS A O 1
ATOM 2051 N N . GLU A 1 255 ? 33.040 3.486 -67.558 1.00 55.22 255 GLU A N 1
ATOM 2052 C CA . GLU A 1 255 ? 31.817 2.893 -67.009 1.00 55.22 255 GLU A CA 1
ATOM 2053 C C . GLU A 1 255 ? 32.117 2.149 -65.699 1.00 55.22 255 GLU A C 1
ATOM 2055 O O . GLU A 1 255 ? 33.112 1.436 -65.590 1.00 55.22 255 GLU A O 1
ATOM 2060 N N . ILE A 1 256 ? 31.252 2.348 -64.701 1.00 52.97 256 ILE A N 1
ATOM 2061 C CA . ILE A 1 256 ? 31.381 1.808 -63.341 1.00 52.97 256 ILE A CA 1
ATOM 2062 C C . ILE A 1 256 ? 31.493 0.279 -63.410 1.00 52.97 256 ILE A C 1
ATOM 2064 O O . ILE A 1 256 ? 30.500 -0.400 -63.684 1.00 52.97 256 ILE A O 1
ATOM 2068 N N . ASP A 1 257 ? 32.687 -0.254 -63.149 1.00 54.56 257 ASP A N 1
ATOM 2069 C CA . ASP A 1 257 ? 32.950 -1.688 -63.249 1.00 54.56 257 ASP A CA 1
ATOM 2070 C C . ASP A 1 257 ? 32.324 -2.460 -62.072 1.00 54.56 257 ASP A C 1
ATOM 2072 O O . ASP A 1 257 ? 32.135 -1.932 -60.972 1.00 54.56 257 ASP A O 1
ATOM 2076 N N . ALA A 1 258 ? 31.970 -3.727 -62.289 1.00 52.28 258 ALA A N 1
ATOM 2077 C CA . ALA A 1 258 ? 31.225 -4.549 -61.331 1.00 52.28 258 ALA A CA 1
ATOM 2078 C C . ALA A 1 258 ? 31.964 -4.755 -59.990 1.00 52.28 258 ALA A C 1
ATOM 2080 O O . ALA A 1 258 ? 31.312 -4.949 -58.962 1.00 52.28 258 ALA A O 1
ATOM 2081 N N . GLU A 1 259 ? 33.294 -4.623 -59.974 1.00 53.59 259 GLU A N 1
ATOM 2082 C CA . GLU A 1 259 ? 34.119 -4.633 -58.757 1.00 53.59 259 GLU A CA 1
ATOM 2083 C C . GLU A 1 259 ? 33.879 -3.415 -57.840 1.00 53.59 259 GLU A C 1
ATOM 2085 O O . GLU A 1 259 ? 34.048 -3.526 -56.624 1.00 53.59 259 GLU A O 1
ATOM 2090 N N . MET A 1 260 ? 33.421 -2.269 -58.371 1.00 51.22 260 MET A N 1
ATOM 2091 C CA . MET A 1 260 ? 33.126 -1.065 -57.570 1.00 51.22 260 MET A CA 1
ATOM 2092 C C . MET A 1 260 ? 31.921 -1.250 -56.639 1.00 51.22 260 MET A C 1
ATOM 2094 O O . MET A 1 260 ? 31.849 -0.626 -55.582 1.00 51.22 260 MET A O 1
ATOM 2098 N N . LYS A 1 261 ? 30.967 -2.122 -56.989 1.00 52.06 261 LYS A N 1
ATOM 2099 C CA . LYS A 1 261 ? 29.802 -2.405 -56.130 1.00 52.06 261 LYS A CA 1
ATOM 2100 C C . LYS A 1 261 ? 30.137 -3.285 -54.931 1.00 52.06 261 LYS A C 1
ATOM 2102 O O . LYS A 1 261 ? 29.417 -3.217 -53.939 1.00 52.06 261 LYS A O 1
ATOM 2107 N N . ASP A 1 262 ? 31.192 -4.087 -55.026 1.00 54.31 262 ASP A N 1
ATOM 2108 C CA . ASP A 1 262 ? 31.535 -5.091 -54.015 1.00 54.31 262 ASP A CA 1
ATOM 2109 C C . ASP A 1 262 ? 32.449 -4.520 -52.913 1.00 54.31 262 ASP A C 1
ATOM 2111 O O . ASP A 1 262 ? 32.417 -4.974 -51.770 1.00 54.31 262 ASP A O 1
ATOM 2115 N N . LYS A 1 263 ? 33.215 -3.458 -53.219 1.00 52.00 263 LYS A N 1
ATOM 2116 C CA . LYS A 1 263 ? 34.082 -2.761 -52.247 1.00 52.00 263 LYS A CA 1
ATOM 2117 C C . LYS A 1 263 ? 33.334 -1.845 -51.280 1.00 52.00 263 LYS A C 1
ATOM 2119 O O . LYS A 1 263 ? 33.806 -1.625 -50.164 1.00 52.00 263 LYS A O 1
ATOM 2124 N N . ILE A 1 264 ? 32.155 -1.347 -51.657 1.00 54.69 264 ILE A N 1
ATOM 2125 C CA . ILE A 1 264 ? 31.318 -0.565 -50.743 1.00 54.69 264 ILE A CA 1
ATOM 2126 C C . ILE A 1 264 ? 30.746 -1.528 -49.705 1.00 54.69 264 ILE A C 1
ATOM 2128 O O . ILE A 1 264 ? 29.758 -2.219 -49.959 1.00 54.69 264 ILE A O 1
ATOM 2132 N N . LYS A 1 265 ? 31.372 -1.573 -48.522 1.00 54.75 265 LYS A N 1
ATOM 2133 C CA . LYS A 1 265 ? 30.935 -2.448 -47.429 1.00 54.75 265 LYS A CA 1
ATOM 2134 C C . LYS A 1 265 ? 29.421 -2.286 -47.212 1.00 54.75 265 LYS A C 1
ATOM 2136 O O . LYS A 1 265 ? 28.959 -1.157 -47.001 1.00 54.75 265 LYS A O 1
ATOM 2141 N N . PRO A 1 266 ? 28.639 -3.383 -47.206 1.00 54.12 266 PRO A N 1
ATOM 2142 C CA . PRO A 1 266 ? 27.182 -3.324 -47.073 1.00 54.12 266 PRO A CA 1
ATOM 2143 C C . PRO A 1 266 ? 26.734 -2.596 -45.797 1.00 54.12 266 PRO A C 1
ATOM 2145 O O . PRO A 1 266 ? 25.667 -1.982 -45.776 1.00 54.12 266 PRO A O 1
ATOM 2148 N N . ASP A 1 267 ? 27.578 -2.577 -44.764 1.00 50.34 267 ASP A N 1
ATOM 2149 C CA . ASP A 1 267 ? 27.334 -1.864 -43.511 1.00 50.34 267 ASP A CA 1
ATOM 2150 C C . ASP A 1 267 ? 27.315 -0.339 -43.681 1.00 50.34 267 ASP A C 1
ATOM 2152 O O . ASP A 1 267 ? 26.427 0.320 -43.143 1.00 50.34 267 ASP A O 1
ATOM 2156 N N . ILE A 1 268 ? 28.208 0.235 -44.496 1.00 51.69 268 ILE A N 1
ATOM 2157 C CA . ILE A 1 268 ? 28.235 1.683 -44.778 1.00 51.69 268 ILE A CA 1
ATOM 2158 C C . ILE A 1 268 ? 26.972 2.089 -45.548 1.00 51.69 268 ILE A C 1
ATOM 2160 O O . ILE A 1 268 ? 26.352 3.116 -45.248 1.00 51.69 268 ILE A O 1
ATOM 2164 N N . LEU A 1 269 ? 26.540 1.244 -46.490 1.00 51.19 269 LEU A N 1
ATOM 2165 C CA . LEU A 1 269 ? 25.329 1.445 -47.288 1.00 51.19 269 LEU A CA 1
ATOM 2166 C C . LEU A 1 269 ? 24.045 1.325 -46.442 1.00 51.19 269 LEU A C 1
ATOM 2168 O O . LEU A 1 269 ? 23.060 2.034 -46.665 1.00 51.19 269 LEU A O 1
ATOM 2172 N N . ASN A 1 270 ? 24.051 0.438 -45.444 1.00 51.22 270 ASN A N 1
ATOM 2173 C CA . ASN A 1 270 ? 22.952 0.270 -44.495 1.00 51.22 270 ASN A CA 1
ATOM 2174 C C . ASN A 1 270 ? 22.887 1.419 -43.481 1.00 51.22 270 ASN A C 1
ATOM 2176 O O . ASN A 1 270 ? 21.794 1.902 -43.182 1.00 51.22 270 ASN A O 1
ATOM 2180 N N . ILE A 1 271 ? 24.032 1.915 -43.002 1.00 51.47 271 ILE A N 1
ATOM 2181 C CA . ILE A 1 271 ? 24.108 3.089 -42.121 1.00 51.47 271 ILE A CA 1
ATOM 2182 C C . ILE A 1 271 ? 23.574 4.333 -42.844 1.00 51.47 271 ILE A C 1
ATOM 2184 O O . ILE A 1 271 ? 22.719 5.034 -42.302 1.00 51.47 271 ILE A O 1
ATOM 2188 N N . THR A 1 272 ? 23.976 4.573 -44.096 1.00 49.06 272 THR A N 1
ATOM 2189 C CA . THR A 1 272 ? 23.443 5.694 -44.897 1.00 49.06 272 THR A CA 1
ATOM 2190 C C . THR A 1 272 ? 21.949 5.549 -45.184 1.00 49.06 272 THR A C 1
ATOM 2192 O O . THR A 1 272 ? 21.209 6.524 -45.047 1.00 49.06 272 THR A O 1
ATOM 2195 N N . ARG A 1 273 ? 21.453 4.344 -45.505 1.00 47.03 273 ARG A N 1
ATOM 2196 C CA . ARG A 1 273 ? 20.005 4.097 -45.671 1.00 47.03 273 ARG A CA 1
ATOM 2197 C C . ARG A 1 273 ? 19.203 4.334 -44.390 1.00 47.03 273 ARG A C 1
ATOM 2199 O O . ARG A 1 273 ? 18.103 4.883 -44.464 1.00 47.03 273 ARG A O 1
ATOM 2206 N N . ASN A 1 274 ? 19.748 3.964 -43.234 1.00 50.09 274 ASN A N 1
ATOM 2207 C CA . ASN A 1 274 ? 19.083 4.132 -41.942 1.00 50.09 274 ASN A CA 1
ATOM 2208 C C . ASN A 1 274 ? 19.135 5.575 -41.422 1.00 50.09 274 ASN A C 1
ATOM 2210 O O . ASN A 1 274 ? 18.198 5.999 -40.753 1.00 50.09 274 ASN A O 1
ATOM 2214 N N . LEU A 1 275 ? 20.170 6.350 -41.767 1.00 49.06 275 LEU A N 1
ATOM 2215 C CA . LEU A 1 275 ? 20.269 7.781 -41.446 1.00 49.06 275 LEU A CA 1
ATOM 2216 C C . LEU A 1 275 ? 19.445 8.667 -42.396 1.00 49.06 275 LEU A C 1
ATOM 2218 O O . LEU A 1 275 ? 18.979 9.733 -41.992 1.00 49.06 275 LEU A O 1
ATOM 2222 N N . ARG A 1 276 ? 19.201 8.218 -43.634 1.00 45.81 276 ARG A N 1
ATOM 2223 C CA . ARG A 1 276 ? 18.439 8.966 -44.647 1.00 45.81 276 ARG A CA 1
ATOM 2224 C C . ARG A 1 276 ? 16.989 9.244 -44.236 1.00 45.81 276 ARG A C 1
ATOM 2226 O O . ARG A 1 276 ? 16.547 10.382 -44.332 1.00 45.81 276 ARG A O 1
ATOM 2233 N N . LYS A 1 277 ? 16.263 8.244 -43.724 1.00 53.28 277 LYS A N 1
ATOM 2234 C CA . LYS A 1 277 ? 14.858 8.403 -43.288 1.00 53.28 277 LYS A CA 1
ATOM 2235 C C . LYS A 1 277 ? 14.664 9.448 -42.168 1.00 53.28 277 LYS A C 1
ATOM 2237 O O . LYS A 1 277 ? 13.785 10.298 -42.303 1.00 53.28 277 LYS A O 1
ATOM 2242 N N . PRO A 1 278 ? 15.442 9.434 -41.066 1.00 49.94 278 PRO A N 1
ATOM 2243 C CA . PRO A 1 278 ? 15.327 10.459 -40.030 1.00 49.94 278 PRO A CA 1
ATOM 2244 C C . PRO A 1 278 ? 15.793 11.851 -40.487 1.00 49.94 278 PRO A C 1
ATOM 2246 O O . PRO A 1 278 ? 15.243 12.842 -40.008 1.00 49.94 278 PRO A O 1
ATOM 2249 N N . LEU A 1 279 ? 16.758 11.949 -41.412 1.00 46.19 279 LEU A N 1
ATOM 2250 C CA . LEU A 1 279 ? 17.207 13.230 -41.972 1.00 46.19 279 LEU A CA 1
ATOM 2251 C C . LEU A 1 279 ? 16.179 13.842 -42.938 1.00 46.19 279 LEU A C 1
ATOM 2253 O O . LEU A 1 279 ? 15.880 15.023 -42.797 1.00 46.19 279 LEU A O 1
ATOM 2257 N N . GLU A 1 280 ? 15.566 13.061 -43.835 1.00 51.72 280 GLU A N 1
ATOM 2258 C CA . GLU A 1 280 ? 14.485 13.527 -44.729 1.00 51.72 280 GLU A CA 1
ATOM 2259 C C . GLU A 1 280 ? 13.275 14.051 -43.931 1.00 51.72 280 GLU A C 1
ATOM 2261 O O . GLU A 1 280 ? 12.728 15.108 -44.246 1.00 51.72 280 GLU A O 1
ATOM 2266 N N . ASN A 1 281 ? 12.917 13.384 -42.828 1.00 54.06 281 ASN A N 1
ATOM 2267 C CA . ASN A 1 281 ? 11.829 13.823 -41.945 1.00 54.06 281 ASN A CA 1
ATOM 2268 C C . ASN A 1 281 ? 12.148 15.107 -41.155 1.00 54.06 281 ASN A C 1
ATOM 2270 O O . ASN A 1 281 ? 11.225 15.811 -40.751 1.00 54.06 281 ASN A O 1
ATOM 2274 N N . ARG A 1 282 ? 13.432 15.423 -40.922 1.00 50.00 282 ARG A N 1
ATOM 2275 C CA . ARG A 1 282 ? 13.863 16.653 -40.231 1.00 50.00 282 ARG A CA 1
ATOM 2276 C C . ARG A 1 282 ? 14.145 17.819 -41.182 1.00 50.00 282 ARG A C 1
ATOM 2278 O O . ARG A 1 282 ? 13.887 18.956 -40.804 1.00 50.00 282 ARG A O 1
ATOM 2285 N N . LEU A 1 283 ? 14.646 17.554 -42.389 1.00 45.88 283 LEU A N 1
ATOM 2286 C CA . LEU A 1 283 ? 14.991 18.575 -43.388 1.00 45.88 283 LEU A CA 1
ATOM 2287 C C . LEU A 1 283 ? 13.778 19.072 -44.182 1.00 45.88 283 LEU A C 1
ATOM 2289 O O . LEU A 1 283 ? 13.698 20.268 -44.444 1.00 45.88 283 LEU A O 1
ATOM 2293 N N . ASN A 1 284 ? 12.801 18.211 -44.496 1.00 52.44 284 ASN A N 1
ATOM 2294 C CA . ASN A 1 284 ? 11.592 18.634 -45.215 1.00 52.44 284 ASN A CA 1
ATOM 2295 C C . ASN A 1 284 ? 10.865 19.819 -44.545 1.00 52.44 284 ASN A C 1
ATOM 2297 O O . ASN A 1 284 ? 10.648 20.821 -45.222 1.00 52.44 284 ASN A O 1
ATOM 2301 N N . PRO A 1 285 ? 10.541 19.803 -43.237 1.00 53.94 285 PRO A N 1
ATOM 2302 C CA . PRO A 1 285 ? 9.862 20.940 -42.610 1.00 53.94 285 PRO A CA 1
ATOM 2303 C C . PRO A 1 285 ? 10.719 22.216 -42.490 1.00 53.94 285 PRO A C 1
ATOM 2305 O O . PRO A 1 285 ? 10.156 23.292 -42.313 1.00 53.94 285 PRO A O 1
ATOM 2308 N N . LEU A 1 286 ? 12.053 22.129 -42.594 1.00 48.00 286 LEU A N 1
ATOM 2309 C CA . LEU A 1 286 ? 12.943 23.301 -42.605 1.00 48.00 286 LEU A CA 1
ATOM 2310 C C . LEU A 1 286 ? 13.001 23.957 -43.993 1.00 48.00 286 LEU A C 1
ATOM 2312 O O . LEU A 1 286 ? 12.937 25.178 -44.090 1.00 48.00 286 LEU A O 1
ATOM 2316 N N . ILE A 1 287 ? 13.017 23.151 -45.058 1.00 47.62 287 ILE A N 1
ATOM 2317 C CA . ILE A 1 287 ? 13.026 23.629 -46.450 1.00 47.62 287 ILE A CA 1
ATOM 2318 C C . ILE A 1 287 ? 11.688 24.299 -46.812 1.00 47.62 287 ILE A C 1
ATOM 2320 O O . ILE A 1 287 ? 11.672 25.330 -47.481 1.00 47.62 287 ILE A O 1
ATOM 2324 N N . TYR A 1 288 ? 10.553 23.785 -46.318 1.00 48.78 288 TYR A N 1
ATOM 2325 C CA . TYR A 1 288 ? 9.250 24.439 -46.524 1.00 48.78 288 TYR A CA 1
ATOM 2326 C C . TYR A 1 288 ? 9.095 25.758 -45.749 1.00 48.78 288 TYR A C 1
ATOM 2328 O O . TYR A 1 288 ? 8.362 26.633 -46.203 1.00 48.78 288 TYR A O 1
ATOM 2336 N N . LYS A 1 289 ? 9.812 25.942 -44.630 1.00 48.78 289 LYS A N 1
ATOM 2337 C CA . LYS A 1 289 ? 9.798 27.199 -43.863 1.00 48.78 289 LYS A CA 1
ATOM 2338 C C . LYS A 1 289 ? 10.539 28.334 -44.574 1.00 48.78 289 LYS A C 1
ATOM 2340 O O . LYS A 1 289 ? 10.035 29.451 -44.610 1.00 48.78 289 LYS A O 1
ATOM 2345 N N . GLU A 1 290 ? 11.686 28.050 -45.192 1.00 45.19 290 GLU A N 1
ATOM 2346 C CA . GLU A 1 290 ? 12.439 29.061 -45.956 1.00 45.19 290 GLU A CA 1
ATOM 2347 C C . GLU A 1 290 ? 11.699 29.506 -47.231 1.00 45.19 290 GLU A C 1
ATOM 2349 O O . GLU A 1 290 ? 11.803 30.663 -47.641 1.00 45.19 290 GLU A O 1
ATOM 2354 N N . HIS A 1 291 ? 10.888 28.630 -47.836 1.00 45.97 291 HIS A N 1
ATOM 2355 C CA . HIS A 1 291 ? 10.084 28.980 -49.012 1.00 45.97 291 HIS A CA 1
ATOM 2356 C C . HIS A 1 291 ? 8.839 29.838 -48.702 1.00 45.97 291 HIS A C 1
ATOM 2358 O O . HIS A 1 291 ? 8.383 30.563 -49.592 1.00 45.97 291 HIS A O 1
ATOM 2364 N N . GLU A 1 292 ? 8.301 29.804 -47.476 1.00 46.56 292 GLU A N 1
ATOM 2365 C CA . GLU A 1 292 ? 7.204 30.695 -47.056 1.00 46.56 292 GLU A CA 1
ATOM 2366 C C . GLU A 1 292 ? 7.695 32.104 -46.677 1.00 46.56 292 GLU A C 1
ATOM 2368 O O . GLU A 1 292 ? 7.010 33.084 -46.976 1.00 46.56 292 GLU A O 1
ATOM 2373 N N . GLU A 1 293 ? 8.897 32.243 -46.106 1.00 45.66 293 GLU A N 1
ATOM 2374 C CA . GLU A 1 293 ? 9.448 33.553 -45.711 1.00 45.66 293 GLU A CA 1
ATOM 2375 C C . GLU A 1 293 ? 9.907 34.418 -46.905 1.00 45.66 293 GLU A C 1
ATOM 2377 O O . GLU A 1 293 ? 9.925 35.645 -46.810 1.00 45.66 293 GLU A O 1
ATOM 2382 N N . LEU A 1 294 ? 10.193 33.818 -48.067 1.00 44.78 294 LEU A N 1
ATOM 2383 C CA . LEU A 1 294 ? 10.635 34.538 -49.274 1.00 44.78 294 LEU A CA 1
ATOM 2384 C C . LEU A 1 294 ? 9.496 35.072 -50.169 1.00 44.78 294 LEU A C 1
ATOM 2386 O O . LEU A 1 294 ? 9.774 35.799 -51.122 1.00 44.78 294 LEU A O 1
ATOM 2390 N N . ASN A 1 295 ? 8.223 34.766 -49.876 1.00 46.91 295 ASN A N 1
ATOM 2391 C CA . ASN A 1 295 ? 7.086 35.101 -50.753 1.00 46.91 295 ASN A CA 1
ATOM 2392 C C . ASN A 1 295 ? 6.099 36.155 -50.215 1.00 46.91 295 ASN A C 1
ATOM 2394 O O . ASN A 1 295 ? 5.072 36.401 -50.849 1.00 46.91 295 ASN A O 1
ATOM 2398 N N . PHE A 1 296 ? 6.409 36.858 -49.122 1.00 44.00 296 PHE A N 1
ATOM 2399 C CA . PHE A 1 296 ? 5.619 38.016 -48.680 1.00 44.00 296 PHE A CA 1
ATOM 2400 C C . PHE A 1 296 ? 6.430 39.315 -48.716 1.00 44.00 296 PHE A C 1
ATOM 2402 O O . PHE A 1 296 ? 6.964 39.792 -47.722 1.00 44.00 296 PHE A O 1
ATOM 2409 N N . SER A 1 297 ? 6.461 39.941 -49.891 1.00 39.34 297 SER A N 1
ATOM 2410 C CA . SER A 1 297 ? 6.669 41.385 -50.030 1.00 39.34 297 SER A CA 1
ATOM 2411 C C . SER A 1 297 ? 5.516 41.961 -50.853 1.00 39.34 297 SER A C 1
ATOM 2413 O O . SER A 1 297 ? 5.520 41.820 -52.079 1.00 39.34 297 SER A O 1
ATOM 2415 N N . PRO A 1 298 ? 4.507 42.610 -50.242 1.00 39.22 298 PRO A N 1
ATOM 2416 C CA . PRO A 1 298 ? 3.573 43.407 -51.008 1.00 39.22 298 PRO A CA 1
ATOM 2417 C C . PRO A 1 298 ? 4.259 44.730 -51.356 1.00 39.22 298 PRO A C 1
ATOM 2419 O O . PRO A 1 298 ? 4.566 45.544 -50.488 1.00 39.22 298 PRO A O 1
ATOM 2422 N N . LYS A 1 299 ? 4.494 44.935 -52.654 1.00 42.03 299 LYS A N 1
ATOM 2423 C CA . LYS A 1 299 ? 4.783 46.250 -53.231 1.00 42.03 299 LYS A CA 1
ATOM 2424 C C . LYS A 1 299 ? 3.750 47.270 -52.745 1.00 42.03 299 LYS A C 1
ATOM 2426 O O . LYS A 1 299 ? 2.562 47.082 -53.011 1.00 42.03 299 LYS A O 1
ATOM 2431 N N . ARG A 1 300 ? 4.220 48.379 -52.179 1.00 37.97 300 ARG A N 1
ATOM 2432 C CA . ARG A 1 300 ? 3.846 49.743 -52.573 1.00 37.97 300 ARG A CA 1
ATOM 2433 C C . ARG A 1 300 ? 4.984 50.694 -52.249 1.00 37.97 300 ARG A C 1
ATOM 2435 O O . ARG A 1 300 ? 5.518 50.586 -51.128 1.00 37.97 300 ARG A O 1
#